Protein AF-A0A3B9X086-F1 (afdb_monomer)

Mean predicted aligned error: 15.29 Å

Structure (mmCIF, N/CA/C/O backbone):
data_AF-A0A3B9X086-F1
#
_entry.id   AF-A0A3B9X086-F1
#
loop_
_atom_site.group_PDB
_atom_site.id
_atom_site.type_symbol
_atom_site.label_atom_id
_atom_site.label_alt_id
_atom_site.label_comp_id
_atom_site.label_asym_id
_atom_site.label_entity_id
_atom_site.label_seq_id
_atom_site.pdbx_PDB_ins_code
_atom_site.Cartn_x
_atom_site.Cartn_y
_atom_site.Cartn_z
_atom_site.occupancy
_atom_site.B_iso_or_equiv
_atom_site.auth_seq_id
_atom_site.auth_comp_id
_atom_site.auth_asym_id
_atom_site.auth_atom_id
_atom_site.pdbx_PDB_model_num
ATOM 1 N N . MET A 1 1 ? -9.069 35.421 99.109 1.00 32.47 1 MET A N 1
ATOM 2 C CA . MET A 1 1 ? -8.494 36.498 98.271 1.00 32.47 1 MET A CA 1
ATOM 3 C C . MET A 1 1 ? -8.551 36.060 96.810 1.00 32.47 1 MET A C 1
ATOM 5 O O . MET A 1 1 ? -8.403 34.867 96.575 1.00 32.47 1 MET A O 1
ATOM 9 N N . PRO A 1 2 ? -8.886 36.969 95.879 1.00 47.19 2 PRO A N 1
ATOM 10 C CA . PRO A 1 2 ? -9.523 36.657 94.597 1.00 47.19 2 PRO A CA 1
ATOM 11 C C . PRO A 1 2 ? -8.524 36.621 93.427 1.00 47.19 2 PRO A C 1
ATOM 13 O O . PRO A 1 2 ? -7.478 37.255 93.497 1.00 47.19 2 PRO A O 1
ATOM 16 N N . ALA A 1 3 ? -8.878 35.972 92.315 1.00 38.81 3 ALA A N 1
ATOM 17 C CA . ALA A 1 3 ? -8.282 36.279 91.013 1.00 38.81 3 ALA A CA 1
ATOM 18 C C . ALA A 1 3 ? -9.357 36.194 89.924 1.00 38.81 3 ALA A C 1
ATOM 20 O O . ALA A 1 3 ? -9.991 35.163 89.711 1.00 38.81 3 ALA A O 1
ATOM 21 N N . ALA A 1 4 ? -9.600 37.351 89.318 1.00 42.50 4 ALA A N 1
ATOM 22 C CA . ALA A 1 4 ? -10.677 37.649 88.399 1.00 42.50 4 ALA A CA 1
ATOM 23 C C . ALA A 1 4 ? -10.418 37.101 86.988 1.00 42.50 4 ALA A C 1
ATOM 25 O O . ALA A 1 4 ? -9.310 37.183 86.461 1.00 42.50 4 ALA A O 1
ATOM 26 N N . TYR A 1 5 ? -11.487 36.622 86.353 1.00 45.44 5 TYR A N 1
ATOM 27 C CA . TYR A 1 5 ? -11.561 36.382 84.916 1.00 45.44 5 TYR A CA 1
ATOM 28 C C . TYR A 1 5 ? -11.525 37.720 84.158 1.00 45.44 5 TYR A C 1
ATOM 30 O O . TYR A 1 5 ? -12.448 38.526 84.273 1.00 45.44 5 TYR A O 1
ATOM 38 N N . ALA A 1 6 ? -10.489 37.941 83.345 1.00 46.94 6 ALA A N 1
ATOM 39 C CA . ALA A 1 6 ? -10.430 39.029 82.369 1.00 46.94 6 ALA A CA 1
ATOM 40 C C . ALA A 1 6 ? -10.596 38.454 80.953 1.00 46.94 6 ALA A C 1
ATOM 42 O O . ALA A 1 6 ? -9.773 37.683 80.465 1.00 46.94 6 ALA A O 1
ATOM 43 N N . GLY A 1 7 ? -11.719 38.805 80.323 1.00 43.03 7 GLY A N 1
ATOM 44 C CA . GLY A 1 7 ? -12.184 38.259 79.053 1.00 43.03 7 GLY A CA 1
ATOM 45 C C . GLY A 1 7 ? -11.364 38.666 77.825 1.00 43.03 7 GLY A C 1
ATOM 46 O O . GLY A 1 7 ? -11.020 39.831 77.617 1.00 43.03 7 GLY A O 1
ATOM 47 N N . SER A 1 8 ? -11.151 37.683 76.951 1.00 49.09 8 SER A N 1
ATOM 48 C CA . SER A 1 8 ? -10.574 37.827 75.615 1.00 49.09 8 SER A CA 1
ATOM 49 C C . SER A 1 8 ? -11.561 38.524 74.662 1.00 49.09 8 SER A C 1
ATOM 51 O O . SER A 1 8 ? -12.398 37.895 74.017 1.00 49.09 8 SER A O 1
ATOM 53 N N . ARG A 1 9 ? -11.487 39.859 74.559 1.00 54.53 9 ARG A N 1
ATOM 54 C CA . ARG A 1 9 ? -12.293 40.683 73.625 1.00 54.53 9 ARG A CA 1
ATOM 55 C C . ARG A 1 9 ? -11.738 40.741 72.189 1.00 54.53 9 ARG A C 1
ATOM 57 O O . ARG A 1 9 ? -12.069 41.666 71.447 1.00 54.53 9 ARG A O 1
ATOM 64 N N . VAL A 1 10 ? -10.889 39.798 71.774 1.00 54.75 10 VAL A N 1
ATOM 65 C CA . VAL A 1 10 ? -10.205 39.867 70.463 1.00 54.75 10 VAL A CA 1
ATOM 66 C C . VAL A 1 10 ? -10.852 38.961 69.400 1.00 54.75 10 VAL A C 1
ATOM 68 O O . VAL A 1 10 ? -10.859 39.320 68.224 1.00 54.75 10 VAL A O 1
ATOM 71 N N . GLY A 1 11 ? -11.493 37.851 69.787 1.00 54.47 11 GLY A N 1
ATOM 72 C CA . GLY A 1 11 ? -12.108 36.901 68.839 1.00 54.47 11 GLY A CA 1
ATOM 73 C C . GLY A 1 11 ? -13.422 37.374 68.197 1.00 54.47 11 GLY A C 1
ATOM 74 O O . GLY A 1 11 ? -13.672 37.116 67.023 1.00 54.47 11 GLY A O 1
ATOM 75 N N . LEU A 1 12 ? -14.245 38.135 68.927 1.00 52.22 12 LEU A N 1
ATOM 76 C CA . LEU A 1 12 ? -15.585 38.521 68.460 1.00 52.22 12 LEU A CA 1
ATOM 77 C C . LEU A 1 12 ? -15.569 39.645 67.409 1.00 52.22 12 LEU A C 1
ATOM 79 O O . LEU A 1 12 ? -16.498 39.766 66.616 1.00 52.22 12 LEU A O 1
ATOM 83 N N . LYS A 1 13 ? -14.521 40.482 67.392 1.00 54.47 13 LYS A N 1
ATOM 84 C CA . LYS A 1 13 ? -14.383 41.546 66.385 1.00 54.47 13 LYS A CA 1
ATOM 85 C C . LYS A 1 13 ? -14.036 40.956 65.016 1.00 54.47 13 LYS A C 1
ATOM 87 O O . LYS A 1 13 ? -14.693 41.302 64.043 1.00 54.47 13 LYS A O 1
ATOM 92 N N . LYS A 1 14 ? -13.089 40.010 64.945 1.00 58.34 14 LYS A N 1
ATOM 93 C CA . LYS A 1 14 ? -12.658 39.379 63.680 1.00 58.34 14 LYS A CA 1
ATOM 94 C C . LYS A 1 14 ? -13.788 38.616 62.974 1.00 58.34 14 LYS A C 1
ATOM 96 O O . LYS A 1 14 ? -13.933 38.756 61.766 1.00 58.34 14 LYS A O 1
ATOM 101 N N . LEU A 1 15 ? -14.636 37.901 63.720 1.00 60.03 15 LEU A N 1
ATOM 102 C CA . LEU A 1 15 ? -15.773 37.162 63.149 1.00 60.03 15 LEU A CA 1
ATOM 103 C C . LEU A 1 15 ? -16.843 38.094 62.542 1.00 60.03 15 LEU A C 1
ATOM 105 O O . LEU A 1 15 ? -17.400 37.799 61.489 1.00 60.03 15 LEU A O 1
ATOM 109 N N . LYS A 1 16 ? -17.090 39.253 63.175 1.00 67.56 16 LYS A N 1
ATOM 110 C CA . LYS A 1 16 ? -18.030 40.268 62.667 1.00 67.56 16 LYS A CA 1
ATOM 111 C C . LYS A 1 16 ? -17.551 40.893 61.357 1.00 67.56 16 LYS A C 1
ATOM 113 O O . LYS A 1 16 ? -18.361 41.089 60.461 1.00 67.56 16 LYS A O 1
ATOM 118 N N . TYR A 1 17 ? -16.252 41.166 61.223 1.00 77.75 17 TYR A N 1
ATOM 119 C CA . TYR A 1 17 ? -15.703 41.709 59.976 1.00 77.75 17 TYR A CA 1
ATOM 120 C C . TYR A 1 17 ? -15.763 40.702 58.824 1.00 77.75 17 TYR A C 1
ATOM 122 O O . TYR A 1 17 ? -16.092 41.094 57.711 1.00 77.75 17 TYR A O 1
ATOM 130 N N . ILE A 1 18 ? -15.528 39.413 59.092 1.00 78.31 18 ILE A N 1
ATOM 131 C CA . ILE A 1 18 ? -15.653 38.352 58.079 1.00 78.31 18 ILE A CA 1
ATOM 132 C C . ILE A 1 18 ? -17.108 38.215 57.612 1.00 78.31 18 ILE A C 1
ATOM 134 O O . ILE A 1 18 ? -17.361 38.169 56.412 1.00 78.31 18 ILE A O 1
ATOM 138 N N . ALA A 1 19 ? -18.073 38.216 58.537 1.00 79.88 19 ALA A N 1
ATOM 139 C CA . ALA A 1 19 ? -19.490 38.138 58.181 1.00 79.88 19 ALA A CA 1
ATOM 140 C C . ALA A 1 19 ? -19.950 39.350 57.351 1.00 79.88 19 ALA A C 1
ATOM 142 O O . ALA A 1 19 ? -20.618 39.183 56.335 1.00 79.88 19 ALA A O 1
ATOM 143 N N . VAL A 1 20 ? -19.548 40.567 57.736 1.00 84.75 20 VAL A N 1
ATOM 144 C CA . VAL A 1 20 ? -19.870 41.790 56.978 1.00 84.75 20 VAL A CA 1
ATOM 145 C C . VAL A 1 20 ? -19.222 41.770 55.592 1.00 84.75 20 VAL A C 1
ATOM 147 O O . VAL A 1 20 ? -19.871 42.123 54.611 1.00 84.75 20 VAL A O 1
ATOM 150 N N . PHE A 1 21 ? -17.975 41.307 55.490 1.00 86.56 21 PHE A N 1
ATOM 151 C CA . PHE A 1 21 ? -17.288 41.165 54.209 1.00 86.56 21 PHE A CA 1
ATOM 152 C C . PHE A 1 21 ? -18.003 40.172 53.281 1.00 86.56 21 PHE A C 1
ATOM 154 O O . PHE A 1 21 ? -18.217 40.482 52.115 1.00 86.56 21 PHE A O 1
ATOM 161 N N . LEU A 1 22 ? -18.444 39.021 53.799 1.00 86.25 22 LEU A N 1
ATOM 162 C CA . LEU A 1 22 ? -19.176 38.018 53.015 1.00 86.25 22 LEU A CA 1
ATOM 163 C C . LEU A 1 22 ? -20.528 38.531 52.504 1.00 86.25 22 LEU A C 1
ATOM 165 O O . LEU A 1 22 ? -20.920 38.210 51.380 1.00 86.25 22 LEU A O 1
ATOM 169 N N . VAL A 1 23 ? -21.227 39.343 53.302 1.00 86.88 23 VAL A N 1
ATOM 170 C CA . VAL A 1 23 ? -22.482 39.983 52.881 1.00 86.88 23 VAL A CA 1
ATOM 171 C C . VAL A 1 23 ? -22.218 41.001 51.772 1.00 86.88 23 VAL A C 1
ATOM 173 O O . VAL A 1 23 ? -22.892 40.967 50.746 1.00 86.88 23 VAL A O 1
ATOM 176 N N . LEU A 1 24 ? -21.209 41.862 51.930 1.00 91.56 24 LEU A N 1
ATOM 177 C CA . LEU A 1 24 ? -20.848 42.845 50.903 1.00 91.56 24 LEU A CA 1
ATOM 178 C C . LEU A 1 24 ? -20.364 42.181 49.607 1.00 91.56 24 LEU A C 1
ATOM 180 O O . LEU A 1 24 ? -20.722 42.640 48.527 1.00 91.56 24 LEU A O 1
ATOM 184 N N . ALA A 1 25 ? -19.619 41.078 49.701 1.00 89.06 25 ALA A N 1
ATOM 185 C CA . ALA A 1 25 ? -19.188 40.301 48.542 1.00 89.06 25 ALA A CA 1
ATOM 186 C C . ALA A 1 25 ? -20.378 39.683 47.787 1.00 89.06 25 ALA A C 1
ATOM 188 O O . ALA A 1 25 ? -20.431 39.767 46.563 1.00 89.06 25 ALA A O 1
ATOM 189 N N . ASN A 1 26 ? -21.368 39.136 48.503 1.00 90.06 26 ASN A N 1
ATOM 190 C CA . ASN A 1 26 ? -22.596 38.626 47.882 1.00 90.06 26 ASN A CA 1
ATOM 191 C C . ASN A 1 26 ? -23.410 39.739 47.211 1.00 90.06 26 ASN A C 1
ATOM 193 O O . ASN A 1 26 ? -23.874 39.561 46.089 1.00 90.06 26 ASN A O 1
ATOM 197 N N . PHE A 1 27 ? -23.551 40.901 47.857 1.00 89.19 27 PHE A N 1
ATOM 198 C CA . PHE A 1 27 ? -24.239 42.047 47.256 1.00 89.19 27 PHE A CA 1
ATOM 199 C C . PHE A 1 27 ? -23.509 42.582 46.020 1.00 89.19 27 PHE A C 1
ATOM 201 O O . PHE A 1 27 ? -24.157 42.908 45.029 1.00 89.19 27 PHE A O 1
ATOM 208 N N . GLY A 1 28 ? -22.175 42.630 46.051 1.00 87.00 28 GLY A N 1
ATOM 209 C CA . GLY A 1 28 ? -21.360 42.990 44.893 1.00 87.00 28 GLY A CA 1
ATOM 210 C C . GLY A 1 28 ? -21.526 42.003 43.737 1.00 87.00 28 GLY A C 1
ATOM 211 O O . GLY A 1 28 ? -21.714 42.426 42.601 1.00 87.00 28 GLY A O 1
ATOM 212 N N . TYR A 1 29 ? -21.541 40.700 44.028 1.00 84.19 29 TYR A N 1
ATOM 213 C CA . TYR A 1 29 ? -21.789 39.654 43.033 1.00 84.19 29 TYR A CA 1
ATOM 214 C C . TYR A 1 29 ? -23.182 39.775 42.399 1.00 84.19 29 TYR A C 1
ATOM 216 O O . TYR A 1 29 ? -23.331 39.700 41.182 1.00 84.19 29 TYR A O 1
ATOM 224 N N . LEU A 1 30 ? -24.204 40.039 43.214 1.00 83.31 30 LEU A N 1
ATOM 225 C CA . LEU A 1 30 ? -25.581 40.180 42.745 1.00 83.31 30 LEU A CA 1
ATOM 226 C C . LEU A 1 30 ? -25.778 41.464 41.920 1.00 83.31 30 LEU A C 1
ATOM 228 O O . LEU A 1 30 ? -26.467 41.449 40.901 1.00 83.31 30 LEU A O 1
ATOM 232 N N . ALA A 1 31 ? -25.122 42.562 42.303 1.00 84.69 31 ALA A N 1
ATOM 233 C CA . ALA A 1 31 ? -25.086 43.783 41.503 1.00 84.69 31 ALA A CA 1
ATOM 234 C C . ALA A 1 31 ? -24.339 43.575 40.174 1.00 84.69 31 ALA A C 1
ATOM 236 O O . ALA A 1 31 ? -24.795 44.054 39.140 1.00 84.69 31 ALA A O 1
ATOM 237 N N . TRP A 1 32 ? -23.236 42.821 40.173 1.00 79.81 32 TRP A N 1
ATOM 238 C CA . TRP A 1 32 ? -22.505 42.478 38.951 1.00 79.81 32 TRP A CA 1
ATOM 239 C C . TRP A 1 32 ? -23.366 41.674 37.971 1.00 79.81 32 TRP A C 1
ATOM 241 O O . TRP A 1 32 ? -23.387 41.987 36.785 1.00 79.81 32 TRP 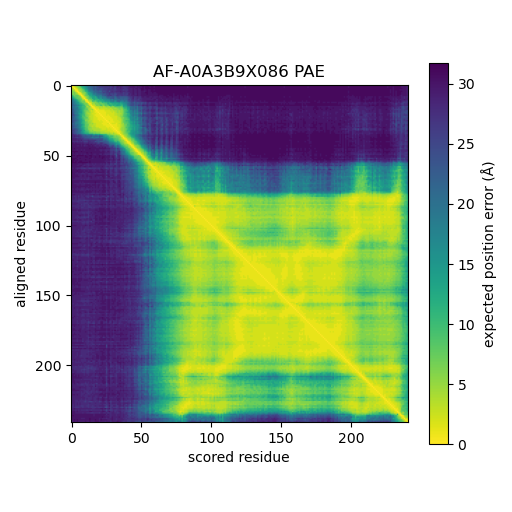A O 1
ATOM 251 N N . LEU A 1 33 ? -24.135 40.696 38.458 1.00 77.94 33 LEU A N 1
ATOM 252 C CA . LEU A 1 33 ? -25.063 39.930 37.619 1.00 77.94 33 LEU A CA 1
ATOM 253 C C . LEU A 1 33 ? -26.156 40.804 36.987 1.00 77.94 33 LEU A C 1
ATOM 255 O O . LEU A 1 33 ? -26.504 40.594 35.831 1.00 77.94 33 LEU A O 1
ATOM 259 N N . ASN A 1 34 ? -26.677 41.792 37.720 1.00 78.12 34 ASN A N 1
ATOM 260 C CA . ASN A 1 34 ? -27.766 42.640 37.225 1.00 78.12 34 ASN A CA 1
ATOM 261 C C . ASN A 1 34 ? -27.308 43.805 36.337 1.00 78.12 34 ASN A C 1
ATOM 263 O O . ASN A 1 34 ? -28.062 44.224 35.465 1.00 78.12 34 ASN A O 1
ATOM 267 N N . PHE A 1 35 ? -26.111 44.354 36.563 1.00 76.69 35 PHE A N 1
ATOM 268 C CA . PHE A 1 35 ? -25.641 45.558 35.861 1.00 76.69 35 PHE A CA 1
ATOM 269 C C . PHE A 1 35 ? -24.463 45.307 34.905 1.00 76.69 35 PHE A C 1
ATOM 271 O O . PHE A 1 35 ? -24.184 46.161 34.069 1.00 76.69 35 PHE A O 1
ATOM 278 N N . GLY A 1 36 ? -23.769 44.169 35.019 1.00 60.84 36 GLY A N 1
ATOM 279 C CA . GLY A 1 36 ? -22.591 43.809 34.217 1.00 60.84 36 GLY A CA 1
ATOM 280 C C . GLY A 1 36 ? -22.853 42.781 33.113 1.00 60.84 36 GLY A C 1
ATOM 281 O O . GLY A 1 36 ? -21.927 42.433 32.382 1.00 60.84 36 GLY A O 1
ATOM 282 N N . ALA A 1 37 ? -24.087 42.289 32.974 1.00 54.66 37 ALA A N 1
ATOM 283 C CA . ALA A 1 37 ? -24.456 41.395 31.886 1.00 54.66 37 ALA A CA 1
ATOM 284 C C . ALA A 1 37 ? -24.525 42.183 30.568 1.00 54.66 37 ALA A C 1
ATOM 286 O O . ALA A 1 37 ? -25.547 42.774 30.221 1.00 54.66 37 ALA A O 1
ATOM 287 N N . THR A 1 38 ? -23.429 42.183 29.810 1.00 64.25 38 THR A N 1
ATOM 288 C CA . THR A 1 38 ? -23.515 42.359 28.358 1.00 64.25 38 THR A CA 1
ATOM 289 C C . THR A 1 38 ? -24.498 41.316 27.829 1.00 64.25 38 THR A C 1
ATOM 291 O O . THR A 1 38 ? -24.369 40.152 28.229 1.00 64.25 38 THR A O 1
ATOM 294 N N . PRO A 1 39 ? -25.472 41.679 26.974 1.00 57.12 39 PRO A N 1
ATOM 295 C CA . PRO A 1 39 ? -26.362 40.698 26.381 1.00 57.12 39 PRO A CA 1
ATOM 296 C C . PRO A 1 39 ? -25.493 39.649 25.701 1.00 57.12 39 PRO A C 1
ATOM 298 O O . PRO A 1 39 ? -24.731 39.966 24.789 1.00 57.12 39 PRO A O 1
ATOM 301 N N . VAL A 1 40 ? -25.561 38.413 26.185 1.00 58.81 40 VAL A N 1
ATOM 302 C CA . VAL A 1 40 ? -25.129 37.278 25.384 1.00 58.81 40 VAL A CA 1
ATOM 303 C C . VAL A 1 40 ? -26.045 37.334 24.172 1.00 58.81 40 VAL A C 1
ATOM 305 O O . VAL A 1 40 ? -27.260 37.187 24.327 1.00 58.81 40 VAL A O 1
ATOM 308 N N . GLU A 1 41 ? -25.496 37.658 22.998 1.00 55.78 41 GLU A N 1
ATOM 309 C CA . GLU A 1 41 ? -26.227 37.437 21.756 1.00 55.78 41 GLU A CA 1
ATOM 310 C C . GLU A 1 41 ? -26.719 35.993 21.815 1.00 55.78 41 GL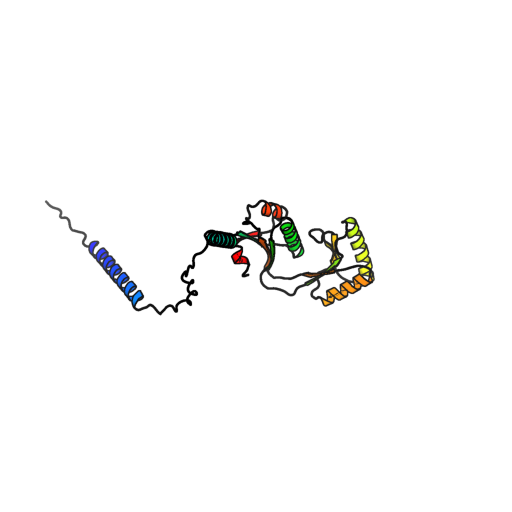U A C 1
ATOM 312 O O . GLU A 1 41 ? -25.905 35.094 22.059 1.00 55.78 41 GLU A O 1
ATOM 317 N N . PRO A 1 42 ? -28.037 35.754 21.713 1.00 47.47 42 PRO A N 1
ATOM 318 C CA . PRO A 1 42 ? -28.527 34.397 21.730 1.00 47.47 42 PRO A CA 1
ATOM 319 C C . PRO A 1 42 ? -27.824 33.676 20.586 1.00 47.47 42 PRO A C 1
ATOM 321 O O . PRO A 1 42 ? -27.964 34.064 19.425 1.00 47.47 42 PRO A O 1
ATOM 324 N N . ILE A 1 43 ? -27.048 32.645 20.936 1.00 55.28 43 ILE A N 1
ATOM 325 C CA . ILE A 1 43 ? -26.644 31.599 20.003 1.00 55.28 43 ILE A CA 1
ATOM 326 C C . ILE A 1 43 ? -27.923 31.268 19.245 1.00 55.28 43 ILE A C 1
ATOM 328 O O . ILE A 1 43 ? -28.939 30.977 19.886 1.00 55.28 43 ILE A O 1
ATOM 332 N N . GLY A 1 44 ? -27.885 31.490 17.928 1.00 47.59 44 GLY A N 1
ATOM 333 C CA . GLY A 1 44 ? -29.060 31.508 17.071 1.00 47.59 44 GLY A CA 1
ATOM 334 C C . GLY A 1 44 ? -30.008 30.391 17.461 1.00 47.59 44 GLY A C 1
ATOM 335 O O . GLY A 1 44 ? -29.566 29.261 17.665 1.00 47.59 44 GLY A O 1
ATOM 336 N N . PHE A 1 45 ? -31.278 30.756 17.641 1.00 42.44 45 PHE A N 1
ATOM 337 C CA . PHE A 1 45 ? -32.371 29.839 17.911 1.00 42.44 45 PHE A CA 1
ATOM 338 C C . PHE A 1 45 ? -32.101 28.514 17.197 1.00 42.44 45 PHE A C 1
ATOM 340 O O . PHE A 1 45 ? -32.110 28.474 15.966 1.00 42.44 45 PHE A O 1
ATOM 347 N N . SER A 1 46 ? -31.854 27.441 17.963 1.00 53.19 46 SER A N 1
ATOM 348 C CA . SER A 1 46 ? -32.164 26.109 17.465 1.00 53.19 46 SER A CA 1
ATOM 349 C C . SER A 1 46 ? -33.557 26.232 16.879 1.00 53.19 46 SER A C 1
ATOM 351 O O . SER A 1 46 ? -34.475 26.692 17.569 1.00 53.19 46 SER A O 1
ATOM 353 N N . GLU A 1 47 ? -33.660 25.933 15.590 1.00 53.94 47 GLU A N 1
ATOM 354 C CA . GLU A 1 47 ? -34.914 25.876 14.863 1.00 53.94 47 GLU A CA 1
ATOM 355 C C . GLU A 1 47 ? -35.967 25.271 15.801 1.00 53.94 47 GLU A C 1
ATOM 357 O O . GLU A 1 47 ? -35.680 24.246 16.436 1.00 53.94 47 GLU A O 1
ATOM 362 N N . PRO A 1 48 ? -37.105 25.950 16.037 1.00 50.75 48 PRO A N 1
ATOM 363 C CA . PRO A 1 48 ? -38.048 25.502 17.043 1.00 50.75 48 PRO A CA 1
ATOM 364 C C . PRO A 1 48 ? -38.410 24.061 16.712 1.00 50.75 48 PRO A C 1
ATOM 366 O O . PRO A 1 48 ? -38.998 23.805 15.661 1.00 50.75 48 PRO A O 1
ATOM 369 N N . LYS A 1 49 ? -38.027 23.128 17.598 1.00 59.12 49 LYS A N 1
ATOM 370 C CA . LYS A 1 49 ? -38.459 21.731 17.529 1.00 59.12 49 LYS A CA 1
ATOM 371 C C . LYS A 1 49 ? -39.966 21.792 17.294 1.00 59.12 49 LYS A C 1
ATOM 373 O O . LYS A 1 49 ? -40.648 22.368 18.149 1.00 59.12 49 LYS A O 1
ATOM 378 N N . PRO A 1 50 ? -40.471 21.332 16.134 1.00 52.31 50 PRO A N 1
ATOM 379 C CA . PRO A 1 50 ? -41.846 21.588 15.755 1.00 52.31 50 PRO A CA 1
ATOM 380 C C . PRO A 1 50 ? -42.737 21.106 16.891 1.00 52.31 50 PRO A C 1
ATOM 382 O O . PRO A 1 50 ? -42.639 19.959 17.332 1.00 52.31 50 PRO A O 1
ATOM 385 N N . LEU A 1 51 ? -43.539 22.029 17.424 1.00 51.84 51 LEU A N 1
ATOM 386 C CA . LEU A 1 51 ? -44.563 21.700 18.399 1.00 51.84 51 LEU A CA 1
ATOM 387 C C . LEU A 1 51 ? -45.443 20.634 17.754 1.00 51.84 51 LEU A C 1
ATOM 389 O O . LEU A 1 51 ? -46.042 20.864 16.705 1.00 51.84 51 LEU A O 1
ATOM 393 N N . PHE A 1 52 ? -45.430 19.462 18.381 1.00 51.94 52 PHE A N 1
ATOM 394 C CA . PHE A 1 52 ? -46.198 18.274 18.052 1.00 51.94 52 PHE A CA 1
ATOM 395 C C . PHE A 1 52 ? -47.655 18.643 17.732 1.00 51.94 52 PHE A C 1
ATOM 397 O O . PHE A 1 52 ? -48.489 18.822 18.617 1.00 51.94 52 PHE A O 1
ATOM 404 N N . SER A 1 53 ? -47.952 18.769 16.442 1.00 47.69 53 SER A N 1
ATOM 405 C CA . SER A 1 53 ? -49.305 18.737 15.903 1.00 47.69 53 SER A CA 1
ATOM 406 C C . SER A 1 53 ? -49.581 17.291 15.498 1.00 47.69 53 SER A C 1
ATOM 408 O O . SER A 1 53 ? -49.590 16.965 14.312 1.00 47.69 53 SER A O 1
ATOM 410 N N . ASP A 1 54 ? -49.752 16.419 16.493 1.00 52.75 54 ASP A N 1
ATOM 411 C CA . ASP A 1 54 ? -50.137 15.022 16.285 1.00 52.75 54 ASP A CA 1
ATOM 412 C C . ASP A 1 54 ? -51.580 14.961 15.771 1.00 52.75 54 ASP A C 1
ATOM 414 O O . ASP A 1 54 ? -52.555 14.935 16.524 1.00 52.75 54 ASP A O 1
ATOM 418 N N . GLY A 1 55 ? -51.718 14.897 14.449 1.00 61.78 55 GLY A N 1
ATOM 419 C CA . GLY A 1 55 ? -52.760 14.052 13.881 1.00 61.78 55 GLY A CA 1
ATOM 420 C C . GLY A 1 55 ? -52.517 12.616 14.350 1.00 61.78 55 GLY A C 1
ATOM 421 O O . GLY A 1 55 ? -51.369 12.209 14.492 1.00 61.78 55 GLY A O 1
ATOM 422 N N . MET A 1 56 ? -53.591 11.876 14.636 1.00 63.28 56 MET A N 1
ATOM 423 C CA . MET A 1 56 ? -53.554 10.486 15.109 1.00 63.28 56 MET A CA 1
ATOM 424 C C . MET A 1 56 ? -52.444 9.674 14.419 1.00 63.28 56 MET A C 1
ATOM 426 O O . MET A 1 56 ? -52.562 9.357 13.237 1.00 63.28 56 MET A O 1
ATOM 430 N N . ILE A 1 57 ? -51.387 9.337 15.158 1.00 73.38 57 ILE A N 1
ATOM 431 C CA . ILE A 1 57 ? -50.337 8.429 14.698 1.00 73.38 57 ILE A CA 1
ATOM 432 C C . ILE A 1 57 ? -50.730 7.002 15.071 1.00 73.38 57 ILE A C 1
ATOM 434 O O . ILE A 1 57 ? -51.190 6.731 16.185 1.00 73.38 57 ILE A O 1
ATOM 438 N N . LEU A 1 58 ? -50.590 6.072 14.130 1.00 79.62 58 LEU A N 1
ATOM 439 C CA . LEU A 1 58 ? -50.835 4.663 14.416 1.00 79.62 58 LEU A CA 1
ATOM 440 C C . LEU A 1 58 ? -49.758 4.160 15.383 1.00 79.62 58 LEU A C 1
ATOM 442 O O . LEU A 1 58 ? -48.579 4.475 15.221 1.00 79.62 58 LEU A O 1
ATOM 446 N N . LEU A 1 59 ? -50.139 3.335 16.365 1.00 81.88 59 LEU A N 1
ATOM 447 C CA . LEU A 1 59 ? -49.190 2.737 17.317 1.00 81.88 59 LEU A CA 1
ATOM 448 C C . LEU A 1 59 ? -47.996 2.080 16.608 1.00 81.88 59 LEU A C 1
ATOM 450 O O . LEU A 1 59 ? -46.873 2.210 17.078 1.00 81.88 59 LEU A O 1
ATOM 454 N N . SER A 1 60 ? -48.217 1.456 15.447 1.00 82.31 60 SER A N 1
ATOM 455 C CA . SER A 1 60 ? -47.155 0.869 14.624 1.00 82.31 60 SER A CA 1
ATOM 456 C C . SER A 1 60 ? -46.163 1.900 14.080 1.00 82.31 60 SER A C 1
ATOM 458 O O . SER A 1 60 ? -44.964 1.638 14.069 1.00 82.31 60 SER A O 1
ATOM 460 N N . GLU A 1 61 ? -46.623 3.075 13.646 1.00 79.69 61 GLU A N 1
ATOM 461 C CA . GLU A 1 61 ? -45.743 4.151 13.169 1.00 79.69 61 GLU A CA 1
ATOM 462 C C . GLU A 1 61 ? -44.959 4.780 14.320 1.00 79.69 61 GLU A C 1
ATOM 464 O O . GLU A 1 61 ? -43.768 5.041 14.172 1.00 79.69 61 GLU A O 1
ATOM 469 N N . TYR A 1 62 ? -45.591 4.966 15.482 1.00 83.06 62 TYR A N 1
ATOM 470 C CA . TYR A 1 62 ? -44.901 5.436 16.683 1.00 83.06 62 TYR A CA 1
ATOM 471 C C . TYR A 1 62 ? -43.796 4.460 17.114 1.00 83.06 62 TYR A C 1
ATOM 473 O O . TYR A 1 62 ? -42.662 4.866 17.355 1.00 83.06 62 TYR A O 1
ATOM 481 N N . GLN A 1 63 ? -44.088 3.157 17.119 1.00 84.12 63 GLN A N 1
ATOM 482 C CA . GLN A 1 63 ? -43.116 2.120 17.475 1.00 84.12 63 GLN A CA 1
ATOM 483 C C . GLN A 1 63 ? -41.971 2.022 16.458 1.00 84.12 63 GLN A C 1
ATOM 485 O O . GLN A 1 63 ? -40.817 1.863 16.844 1.00 84.12 63 GLN A O 1
ATOM 490 N N . SER A 1 64 ? -42.275 2.190 15.168 1.00 82.69 64 SER A N 1
ATOM 491 C CA . SER A 1 64 ? -41.264 2.247 14.104 1.00 82.69 64 SER A CA 1
ATOM 492 C C . SER A 1 64 ? -40.336 3.453 14.265 1.00 82.69 64 SER A C 1
ATOM 494 O O . SER A 1 64 ? -39.135 3.337 14.041 1.00 82.69 64 SER A O 1
ATOM 496 N N . ARG A 1 65 ? -40.877 4.606 14.683 1.00 80.50 65 ARG A N 1
ATOM 497 C CA . ARG A 1 65 ? -40.092 5.818 14.952 1.00 80.50 65 ARG A CA 1
ATOM 498 C C . ARG A 1 65 ? -39.185 5.661 16.167 1.00 80.50 65 ARG A C 1
ATOM 500 O O . ARG A 1 65 ? -38.024 6.026 16.057 1.00 80.50 65 ARG A O 1
ATOM 507 N N . ILE A 1 66 ? -39.672 5.069 17.262 1.00 84.00 66 ILE A N 1
ATOM 508 C CA . ILE A 1 66 ? -38.827 4.763 18.429 1.00 84.00 66 ILE A CA 1
ATOM 509 C C . ILE A 1 66 ? -37.691 3.824 18.033 1.00 84.00 66 ILE A C 1
ATOM 511 O O . ILE A 1 66 ? -36.545 4.101 18.353 1.00 84.00 66 ILE A O 1
ATOM 515 N N . LEU A 1 67 ? -37.978 2.747 17.294 1.00 82.31 67 LEU A N 1
ATOM 516 C CA . LEU A 1 67 ? -36.932 1.825 16.844 1.00 82.31 67 LEU A CA 1
ATOM 517 C C . LEU A 1 67 ? -35.902 2.515 15.944 1.00 82.31 67 LEU A C 1
ATOM 519 O O . LEU A 1 67 ? -34.712 2.250 16.069 1.00 82.31 67 LEU A O 1
ATOM 523 N N . ALA A 1 68 ? -36.337 3.403 15.048 1.00 80.50 68 ALA A N 1
ATOM 524 C CA . ALA A 1 68 ? -35.424 4.182 14.219 1.00 80.50 68 ALA A CA 1
ATOM 525 C C . ALA A 1 68 ? -34.568 5.150 15.055 1.00 80.50 68 ALA A C 1
ATOM 527 O O . ALA A 1 68 ? -33.371 5.266 14.807 1.00 80.50 68 ALA A O 1
ATOM 528 N N . GLU A 1 69 ? -35.158 5.809 16.053 1.00 80.62 69 GLU A N 1
ATOM 529 C CA . GLU A 1 69 ? -34.464 6.723 16.967 1.00 80.62 69 GLU A CA 1
ATOM 530 C C . GLU A 1 69 ? -33.457 5.975 17.854 1.00 80.62 69 GLU A C 1
ATOM 532 O O . GLU A 1 69 ? -32.306 6.396 17.951 1.00 80.62 69 GLU A O 1
ATOM 537 N N . ASP A 1 70 ? -33.828 4.813 18.395 1.00 77.50 70 ASP A N 1
ATOM 538 C CA . ASP A 1 70 ? 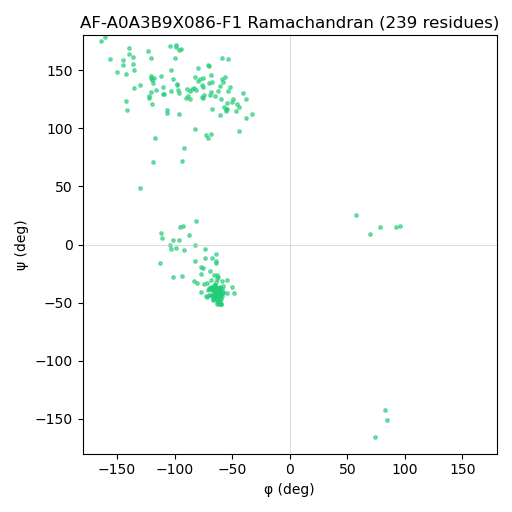-32.934 3.935 19.157 1.00 77.50 70 ASP A CA 1
ATOM 539 C C . ASP A 1 70 ? -31.787 3.405 18.291 1.00 77.50 70 ASP A C 1
ATOM 541 O O . ASP A 1 70 ? -30.640 3.391 18.731 1.00 77.50 70 ASP A O 1
ATOM 545 N N . LEU A 1 71 ? -32.055 3.002 17.043 1.00 74.69 71 LEU A N 1
ATOM 546 C CA . LEU A 1 71 ? -31.012 2.567 16.109 1.00 74.69 71 LEU A CA 1
ATOM 547 C C . LEU A 1 71 ? -30.064 3.709 15.736 1.00 74.69 71 LEU A C 1
ATOM 549 O O . LEU A 1 71 ? -28.862 3.476 15.602 1.00 74.69 71 LEU A O 1
ATOM 553 N N . MET A 1 72 ? -30.580 4.931 15.588 1.00 70.00 72 MET A N 1
ATOM 554 C CA . MET A 1 72 ? -29.766 6.122 15.354 1.00 70.00 72 MET A CA 1
ATOM 555 C C . MET A 1 72 ? -28.901 6.465 16.567 1.00 70.00 72 MET A C 1
ATOM 557 O O . MET A 1 72 ? -27.698 6.642 16.411 1.00 70.00 72 MET A O 1
ATOM 561 N N . LEU A 1 73 ? -29.468 6.492 17.774 1.00 70.00 73 LEU A N 1
ATOM 562 C CA . LEU A 1 73 ? -28.718 6.720 19.014 1.00 70.00 73 LEU A CA 1
ATOM 563 C C . LEU A 1 73 ? -27.665 5.629 19.237 1.00 70.00 73 LEU A C 1
ATOM 565 O O . LEU A 1 73 ? -26.517 5.920 19.569 1.00 70.00 73 LEU A O 1
ATOM 569 N N . ALA A 1 74 ? -28.027 4.371 18.983 1.00 68.12 74 ALA A N 1
ATOM 570 C CA . ALA A 1 74 ? -27.105 3.248 19.039 1.00 68.12 74 ALA A CA 1
ATOM 571 C C . ALA A 1 74 ? -26.020 3.328 17.963 1.00 68.12 74 ALA A C 1
ATOM 573 O O . ALA A 1 74 ? -24.962 2.756 18.182 1.00 68.12 74 ALA A O 1
ATOM 574 N N . ALA A 1 75 ? -26.256 3.991 16.824 1.00 66.88 75 ALA A N 1
ATOM 575 C CA . ALA A 1 75 ? -25.254 4.263 15.791 1.00 66.88 75 ALA A CA 1
ATOM 576 C C . ALA A 1 75 ? -24.309 5.415 16.168 1.00 66.88 75 ALA A C 1
ATOM 578 O O . ALA A 1 75 ? -23.103 5.300 15.963 1.00 66.88 75 ALA A O 1
ATOM 579 N N . GLN A 1 76 ? -24.837 6.485 16.767 1.00 66.75 76 GLN A N 1
ATOM 580 C CA . GLN A 1 76 ? -24.047 7.624 17.252 1.00 66.75 76 GLN A CA 1
ATOM 581 C C . GLN A 1 76 ? -23.114 7.226 18.396 1.00 66.75 76 GLN A C 1
ATOM 583 O O . GLN A 1 76 ? -21.976 7.682 18.468 1.00 66.75 76 GLN A O 1
ATOM 588 N N . ASN A 1 77 ? -23.569 6.314 19.257 1.00 72.81 77 ASN A N 1
ATOM 589 C CA . ASN A 1 77 ? -22.811 5.867 20.418 1.00 72.81 77 ASN A CA 1
ATOM 590 C C . ASN A 1 77 ? -21.954 4.611 20.156 1.00 72.81 77 ASN A C 1
ATOM 592 O O . ASN A 1 77 ? -21.543 3.947 21.109 1.00 72.81 77 ASN A O 1
ATOM 596 N N . ARG A 1 78 ? -21.709 4.243 18.886 1.00 82.19 78 ARG A N 1
ATOM 597 C CA . ARG A 1 78 ? -20.811 3.120 18.557 1.00 82.19 78 ARG A CA 1
ATOM 598 C C . ARG A 1 78 ? -19.364 3.537 18.728 1.00 82.19 78 ARG A C 1
ATOM 600 O O . ARG A 1 78 ? -18.960 4.608 18.273 1.00 82.19 78 ARG A O 1
ATOM 607 N N . MET A 1 79 ? -18.586 2.640 19.319 1.00 85.06 79 MET A N 1
ATOM 608 C CA . MET A 1 79 ? -17.137 2.764 19.345 1.00 85.06 79 MET A CA 1
ATOM 609 C C . MET A 1 79 ? -16.548 2.216 18.042 1.00 85.06 79 MET A C 1
ATOM 611 O O . MET A 1 79 ? -16.932 1.144 17.566 1.00 85.06 79 MET A O 1
ATOM 615 N N . CYS A 1 80 ? -15.616 2.980 17.492 1.00 90.31 80 CYS A N 1
ATOM 616 C CA . CYS A 1 80 ? -14.763 2.660 16.360 1.00 90.31 80 CYS A CA 1
ATOM 617 C C . CYS A 1 80 ? -13.299 2.725 16.820 1.00 90.31 80 CYS A C 1
ATOM 619 O O . CYS A 1 80 ? -12.979 3.360 17.830 1.00 90.31 80 CYS A O 1
ATOM 621 N N . LEU A 1 81 ? -12.399 2.088 16.074 1.00 92.38 81 LEU A N 1
ATOM 622 C CA . LEU A 1 81 ? -10.966 2.117 16.367 1.00 92.38 81 LEU A CA 1
ATOM 623 C C . LEU A 1 81 ? -10.230 2.953 15.326 1.00 92.38 81 LEU A C 1
ATOM 625 O O . LEU A 1 81 ? -10.358 2.702 14.135 1.00 92.38 81 LEU A O 1
ATOM 629 N N . SER A 1 82 ? -9.411 3.894 15.782 1.00 92.69 82 SER A N 1
ATOM 630 C CA . SER A 1 82 ? -8.426 4.580 14.948 1.00 92.69 82 SER A CA 1
ATOM 631 C C . SER A 1 82 ? -7.083 3.888 15.118 1.00 92.69 82 SER A C 1
ATOM 633 O O . SER A 1 82 ? -6.507 3.911 16.208 1.00 92.69 82 SER A O 1
ATOM 635 N N . VAL A 1 83 ? -6.606 3.237 14.061 1.00 94.69 83 VAL A N 1
ATOM 636 C CA . VAL A 1 83 ? -5.369 2.452 14.053 1.00 94.69 83 VAL A CA 1
ATOM 637 C C . VAL A 1 83 ? -4.270 3.246 13.367 1.00 94.69 83 VAL A C 1
ATOM 639 O O . VAL A 1 83 ? -4.475 3.785 12.286 1.00 94.69 83 VAL A O 1
ATOM 642 N N . THR A 1 84 ? -3.095 3.317 13.983 1.00 94.50 84 THR A N 1
ATOM 643 C CA . THR A 1 84 ? -1.942 4.096 13.510 1.00 94.50 84 THR A CA 1
ATOM 644 C C . THR A 1 84 ? -0.639 3.326 13.717 1.00 94.50 84 THR A C 1
ATOM 646 O O . THR A 1 84 ? -0.600 2.317 14.424 1.00 94.50 84 THR A O 1
ATOM 649 N N . GLY A 1 85 ? 0.452 3.821 13.129 1.00 92.56 85 GLY A N 1
ATOM 650 C CA . GLY A 1 85 ? 1.784 3.219 13.263 1.00 92.56 85 GLY A CA 1
ATOM 651 C C . GLY A 1 85 ? 2.169 2.279 12.120 1.00 92.56 85 GLY A C 1
ATOM 652 O O . GLY A 1 85 ? 3.112 1.507 12.272 1.00 92.56 85 GLY A O 1
ATOM 653 N N . PHE A 1 86 ? 1.462 2.336 10.988 1.00 93.06 86 PHE A N 1
ATOM 654 C CA . PHE A 1 86 ? 1.829 1.588 9.785 1.00 93.06 86 PHE A CA 1
ATOM 655 C C . PHE A 1 86 ? 3.215 1.993 9.293 1.00 93.06 86 PHE A C 1
ATOM 657 O O . PHE A 1 86 ? 3.557 3.175 9.245 1.00 93.06 86 PHE A O 1
ATOM 664 N N . SER A 1 87 ? 4.005 0.992 8.918 1.00 88.25 87 SER A N 1
ATOM 665 C CA . SER A 1 87 ? 5.384 1.197 8.469 1.00 88.25 87 SER A CA 1
ATOM 666 C C . SER A 1 87 ? 5.466 1.846 7.085 1.00 88.25 87 SER A C 1
ATOM 668 O O . SER A 1 87 ? 6.388 2.610 6.806 1.00 88.25 87 SER A O 1
ATOM 670 N N . ASN A 1 88 ? 4.506 1.539 6.215 1.00 86.12 88 ASN A N 1
ATOM 671 C CA . ASN A 1 88 ? 4.380 2.067 4.864 1.00 86.12 88 ASN A CA 1
ATOM 672 C C . ASN A 1 88 ? 2.938 1.877 4.355 1.00 86.12 88 ASN A C 1
ATOM 674 O O . ASN A 1 88 ? 2.080 1.323 5.046 1.00 86.12 88 ASN A O 1
ATOM 678 N N . PHE A 1 89 ? 2.677 2.341 3.135 1.00 88.75 89 PHE A N 1
ATOM 679 C CA . PHE A 1 89 ? 1.366 2.239 2.497 1.00 88.75 89 PHE A CA 1
ATOM 680 C C . PHE A 1 89 ? 0.930 0.787 2.221 1.00 88.75 89 PHE A C 1
ATOM 682 O O . PHE A 1 89 ? -0.242 0.468 2.392 1.00 88.75 89 PHE A O 1
ATOM 689 N N . ASP A 1 90 ? 1.853 -0.118 1.879 1.00 88.81 90 ASP A N 1
ATOM 690 C CA . ASP A 1 90 ? 1.526 -1.532 1.622 1.00 88.81 90 ASP A CA 1
ATOM 691 C C . ASP A 1 90 ? 1.086 -2.267 2.898 1.00 88.81 90 ASP A C 1
ATOM 693 O O . ASP A 1 90 ? 0.194 -3.115 2.869 1.00 88.81 90 ASP A O 1
ATOM 697 N N . ASP A 1 91 ? 1.708 -1.934 4.029 1.00 90.19 91 ASP A N 1
ATOM 698 C CA . ASP A 1 91 ? 1.353 -2.438 5.356 1.00 90.19 91 ASP A CA 1
ATOM 699 C C . ASP A 1 91 ? -0.060 -1.990 5.759 1.00 90.19 91 ASP A C 1
ATOM 701 O O . ASP A 1 91 ? -0.876 -2.809 6.190 1.00 90.19 91 ASP A O 1
ATOM 705 N N . ALA A 1 92 ? -0.383 -0.714 5.520 1.00 92.62 92 ALA A N 1
ATOM 706 C CA . ALA A 1 92 ? -1.727 -0.176 5.710 1.00 92.62 92 ALA A CA 1
ATOM 707 C C . ALA A 1 92 ? -2.757 -0.914 4.833 1.00 92.62 92 ALA A C 1
ATOM 709 O O . ALA A 1 92 ? -3.726 -1.454 5.361 1.00 92.62 92 ALA A O 1
ATOM 710 N N . LEU A 1 93 ? -2.507 -1.055 3.528 1.00 91.25 93 LEU A N 1
ATOM 711 C CA . LEU A 1 93 ? -3.401 -1.784 2.616 1.00 91.25 93 LEU A CA 1
ATOM 712 C C . LEU A 1 93 ? -3.603 -3.254 3.022 1.00 91.25 93 LEU A C 1
ATOM 714 O O . LEU A 1 93 ? -4.719 -3.771 3.002 1.00 91.25 93 LEU A O 1
ATOM 718 N N . SER A 1 94 ? -2.526 -3.935 3.419 1.00 91.62 94 SER A N 1
ATOM 719 C CA . SER A 1 94 ? -2.572 -5.311 3.932 1.00 91.62 94 SER A CA 1
ATOM 720 C C . SER A 1 94 ? -3.433 -5.429 5.192 1.00 91.62 94 SER A C 1
ATOM 722 O O . SER A 1 94 ? -4.132 -6.426 5.395 1.00 91.62 94 SER A O 1
ATOM 724 N N . PHE A 1 95 ? -3.397 -4.415 6.056 1.00 93.38 95 PHE A N 1
ATOM 725 C CA . PHE A 1 95 ? -4.254 -4.347 7.230 1.00 93.38 95 PHE A CA 1
ATOM 726 C C . PHE A 1 95 ? -5.724 -4.101 6.867 1.00 93.38 95 PHE A C 1
ATOM 728 O O . PHE A 1 95 ? -6.589 -4.789 7.411 1.00 93.38 95 PHE A O 1
ATOM 735 N N . GLU A 1 96 ? -6.015 -3.184 5.938 1.00 92.88 96 GLU A N 1
ATOM 736 C CA . GLU A 1 96 ? -7.387 -2.916 5.481 1.00 92.88 96 GLU A CA 1
ATOM 737 C C . GLU A 1 96 ? -8.052 -4.154 4.889 1.00 92.88 96 GLU A C 1
ATOM 739 O O . GLU A 1 96 ? -9.193 -4.463 5.235 1.00 92.88 96 GLU A O 1
ATOM 744 N N . ASP A 1 97 ? -7.337 -4.902 4.049 1.00 92.12 97 ASP A N 1
ATOM 745 C CA . ASP A 1 97 ? -7.855 -6.148 3.483 1.00 92.12 97 ASP A CA 1
ATOM 746 C C . ASP A 1 97 ? -8.080 -7.209 4.567 1.00 92.12 97 ASP A C 1
ATOM 748 O O . ASP A 1 97 ? -9.133 -7.847 4.614 1.00 92.12 97 ASP A O 1
ATOM 752 N N . ALA A 1 98 ? -7.145 -7.357 5.511 1.00 92.06 98 ALA A N 1
ATOM 753 C CA . ALA A 1 98 ? -7.311 -8.289 6.622 1.00 92.06 98 ALA A CA 1
ATOM 754 C C . ALA A 1 98 ? -8.531 -7.950 7.501 1.00 92.06 98 ALA A C 1
ATOM 756 O O . ALA A 1 98 ? -9.203 -8.866 7.991 1.00 92.06 98 ALA A O 1
ATOM 757 N N . ALA A 1 99 ? -8.813 -6.663 7.713 1.00 92.62 99 ALA A N 1
ATOM 758 C CA . ALA A 1 99 ? -9.981 -6.186 8.450 1.00 92.62 99 ALA A CA 1
ATOM 759 C C . ALA A 1 99 ? -11.278 -6.366 7.642 1.00 92.62 99 ALA A C 1
ATOM 761 O O . ALA A 1 99 ? -12.256 -6.905 8.163 1.00 92.62 99 ALA A O 1
ATOM 762 N N . SER A 1 100 ? -11.258 -6.026 6.354 1.00 91.44 100 SER A N 1
ATOM 763 C CA . SER A 1 100 ? -12.394 -6.190 5.439 1.00 91.44 100 SER A CA 1
ATOM 764 C C . SER A 1 100 ? -12.803 -7.657 5.286 1.00 91.44 100 SER A C 1
ATOM 766 O O . SER A 1 100 ? -13.986 -7.985 5.353 1.00 91.44 100 SER A O 1
ATOM 768 N N . ASN A 1 101 ? -11.834 -8.573 5.195 1.00 91.12 101 ASN A N 1
ATOM 769 C CA . ASN A 1 101 ? -12.072 -10.021 5.153 1.00 91.12 101 ASN A CA 1
ATOM 770 C C . ASN A 1 101 ? -12.708 -10.577 6.440 1.00 91.12 101 ASN A C 1
ATOM 772 O O . ASN A 1 101 ? -13.240 -11.688 6.437 1.00 91.12 101 ASN A O 1
ATOM 776 N N . ARG A 1 102 ? -12.680 -9.812 7.538 1.00 90.25 102 ARG A N 1
ATOM 777 C CA . ARG A 1 102 ? -13.378 -10.119 8.798 1.00 90.25 102 ARG A CA 1
ATOM 778 C C . ARG A 1 102 ? -14.737 -9.420 8.915 1.00 90.25 102 ARG A C 1
ATOM 780 O O . ARG A 1 102 ? -15.390 -9.549 9.944 1.00 90.25 102 ARG A O 1
ATOM 787 N N . GLY A 1 103 ? -15.179 -8.707 7.879 1.00 89.75 103 GLY A N 1
ATOM 788 C CA . GLY A 1 103 ? -16.451 -7.982 7.870 1.00 89.75 103 GLY A CA 1
ATOM 789 C C . GLY A 1 103 ? -16.416 -6.647 8.615 1.00 89.75 103 GLY A C 1
ATOM 790 O O . GLY A 1 103 ? -17.475 -6.104 8.924 1.00 89.75 103 GLY A O 1
ATOM 791 N N . LEU A 1 104 ? -15.227 -6.117 8.915 1.00 90.75 104 LEU A N 1
ATOM 792 C CA . LEU A 1 104 ? -15.087 -4.770 9.463 1.00 90.75 104 LEU A CA 1
ATOM 793 C C . LEU A 1 104 ? -15.130 -3.741 8.335 1.00 90.75 104 LEU A C 1
ATOM 795 O O . LEU A 1 104 ? -14.603 -3.972 7.247 1.00 90.75 104 LEU A O 1
ATOM 799 N N . SER A 1 105 ? -15.730 -2.587 8.606 1.00 89.94 105 SER A N 1
ATOM 800 C CA . SER A 1 105 ? -15.655 -1.436 7.714 1.00 89.94 105 SER A CA 1
ATOM 801 C C . SER A 1 105 ? -14.341 -0.695 7.942 1.00 89.94 105 SER A C 1
ATOM 803 O O . SER A 1 105 ? -13.966 -0.433 9.084 1.00 89.94 105 SER A O 1
ATOM 805 N N . THR A 1 106 ? -13.642 -0.356 6.859 1.00 91.88 106 THR A N 1
ATOM 806 C CA . THR A 1 106 ? -12.355 0.344 6.910 1.00 91.88 106 THR A CA 1
ATOM 807 C C . THR A 1 106 ? -12.430 1.674 6.169 1.00 91.88 106 THR A C 1
ATOM 809 O O . THR A 1 106 ? -13.119 1.795 5.155 1.00 91.88 106 THR A O 1
ATOM 812 N N . SER A 1 107 ? -11.727 2.685 6.671 1.00 90.12 107 SER A N 1
ATOM 813 C CA . SER A 1 107 ? -11.503 3.941 5.956 1.00 90.12 107 SER A CA 1
ATOM 814 C C . SER A 1 107 ? -10.096 4.449 6.226 1.00 90.12 107 SER A C 1
ATOM 816 O O . SER A 1 107 ? -9.732 4.689 7.379 1.00 90.12 107 SER A O 1
ATOM 818 N N . GLN A 1 108 ? -9.327 4.664 5.165 1.00 90.62 108 GLN A N 1
ATOM 819 C CA . GLN A 1 108 ? -7.987 5.223 5.263 1.00 90.62 108 GLN A CA 1
ATOM 820 C C . GLN A 1 108 ? -8.027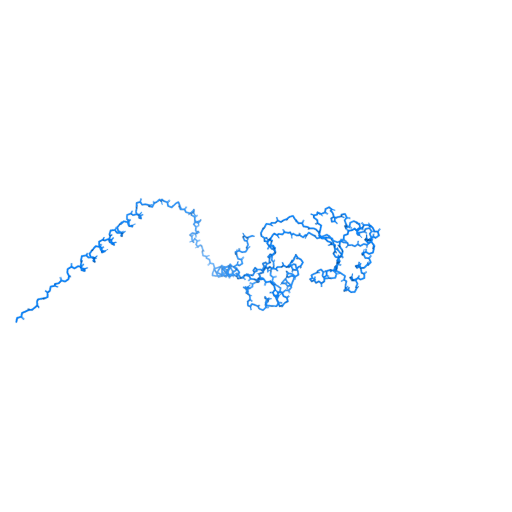 6.746 5.427 1.00 90.62 108 GLN A C 1
ATOM 822 O O . GLN A 1 108 ? -8.794 7.437 4.757 1.00 90.62 108 GLN A O 1
ATOM 827 N N . GLN A 1 109 ? -7.141 7.278 6.264 1.00 90.81 109 GLN A N 1
ATOM 828 C CA . GLN A 1 109 ? -6.889 8.708 6.409 1.00 90.81 109 GLN A CA 1
ATOM 829 C C . GLN A 1 109 ? -5.379 8.963 6.457 1.00 90.81 109 GLN A C 1
ATOM 831 O O . GLN A 1 109 ? -4.636 8.269 7.150 1.00 90.81 109 GLN A O 1
ATOM 836 N N . LEU A 1 110 ? -4.905 9.964 5.720 1.00 91.19 110 LEU A N 1
ATOM 837 C CA . LEU A 1 110 ? -3.522 10.433 5.821 1.00 91.19 110 LEU A CA 1
ATOM 838 C C . LEU A 1 110 ? -3.420 11.433 6.972 1.00 91.19 110 LEU A C 1
ATOM 840 O O . LEU A 1 110 ? -4.269 12.312 7.107 1.00 91.19 110 LEU A O 1
ATOM 844 N N . LEU A 1 111 ? -2.402 11.279 7.816 1.00 90.44 111 LEU A N 1
ATOM 845 C CA . LEU A 1 111 ? -2.223 12.095 9.013 1.00 90.44 111 LEU A CA 1
ATOM 846 C C . LEU A 1 111 ? -1.239 13.233 8.766 1.00 90.44 111 LEU A C 1
ATOM 848 O O . LEU A 1 111 ? -0.156 13.007 8.225 1.00 90.44 111 LEU A O 1
ATOM 852 N N . GLY A 1 112 ? -1.562 14.426 9.257 1.00 90.06 112 GLY A N 1
ATOM 853 C CA . GLY A 1 112 ? -0.691 15.595 9.159 1.00 90.06 112 GLY A CA 1
ATOM 854 C C . GLY A 1 112 ? -0.808 16.307 7.811 1.00 90.06 112 GLY A C 1
ATOM 855 O O . GLY A 1 112 ? -1.905 16.458 7.275 1.00 90.06 112 GLY A O 1
ATOM 856 N N . ASN A 1 113 ? 0.313 16.799 7.287 1.00 91.38 113 ASN A N 1
ATOM 857 C CA . ASN A 1 113 ? 0.347 17.497 6.007 1.00 91.38 113 ASN A CA 1
ATOM 858 C C . ASN A 1 113 ? 0.560 16.514 4.861 1.00 91.38 113 ASN A C 1
ATOM 860 O O . ASN A 1 113 ? 1.551 15.777 4.832 1.00 91.38 113 ASN A O 1
ATOM 864 N N . LEU A 1 114 ? -0.325 16.599 3.870 1.00 91.38 114 LEU A N 1
ATOM 865 C CA . LEU A 1 114 ? -0.167 15.883 2.614 1.00 91.38 114 LEU A CA 1
ATOM 866 C C . LEU A 1 114 ? 1.095 16.356 1.895 1.00 91.38 114 LEU A C 1
ATOM 868 O O . LEU A 1 114 ? 1.333 17.557 1.732 1.00 91.38 114 LEU A O 1
ATOM 872 N N . GLN A 1 115 ? 1.886 15.394 1.445 1.00 91.19 115 GLN A N 1
ATOM 873 C CA . GLN A 1 115 ? 3.047 15.625 0.599 1.00 91.19 115 GLN A CA 1
ATOM 874 C C . GLN A 1 115 ? 2.721 15.235 -0.844 1.00 91.19 115 GLN A C 1
ATOM 876 O O . GLN A 1 115 ? 1.673 14.656 -1.132 1.00 91.19 115 GLN A O 1
ATOM 881 N N . ALA A 1 116 ? 3.621 15.570 -1.769 1.00 91.94 116 ALA A N 1
ATOM 882 C CA . ALA A 1 116 ? 3.486 15.113 -3.143 1.00 91.94 116 ALA A CA 1
ATOM 883 C C . ALA A 1 116 ? 3.494 13.578 -3.176 1.00 91.94 116 ALA A C 1
ATOM 885 O O . ALA A 1 116 ? 4.422 12.954 -2.655 1.00 91.94 116 ALA A O 1
ATOM 886 N N . SER A 1 117 ? 2.458 12.988 -3.776 1.00 93.88 117 SER A N 1
ATOM 887 C CA . SER A 1 117 ? 2.396 11.548 -3.999 1.00 93.88 117 SER A CA 1
ATOM 888 C C . SER A 1 117 ? 3.614 11.076 -4.784 1.00 93.88 117 SER A C 1
ATOM 890 O O . SER A 1 117 ? 4.086 11.752 -5.701 1.00 93.88 117 SER A O 1
ATOM 892 N N . GLN A 1 118 ? 4.083 9.885 -4.441 1.00 95.88 118 GLN A N 1
ATOM 893 C CA . GLN A 1 118 ? 5.054 9.151 -5.239 1.00 95.88 118 GLN A CA 1
ATOM 894 C C . GLN A 1 118 ? 4.334 8.104 -6.085 1.00 95.88 118 GLN A C 1
ATOM 896 O O . GLN A 1 118 ? 3.150 7.835 -5.897 1.00 95.88 118 GLN A O 1
ATOM 901 N N . PHE A 1 119 ? 5.047 7.498 -7.021 1.00 97.38 119 PHE A N 1
ATOM 902 C CA . PHE A 1 119 ? 4.509 6.497 -7.927 1.00 97.38 119 PHE A CA 1
ATOM 903 C C . PHE A 1 119 ? 5.412 5.282 -7.926 1.00 97.38 119 PHE A C 1
ATOM 905 O O . PHE A 1 119 ? 6.628 5.397 -7.976 1.00 97.38 119 PHE A O 1
ATOM 912 N N . ARG A 1 120 ? 4.825 4.098 -7.899 1.00 96.06 120 ARG A N 1
ATOM 913 C CA . ARG A 1 120 ? 5.561 2.847 -8.015 1.00 96.06 120 ARG A CA 1
ATOM 914 C C . ARG A 1 120 ? 5.131 2.134 -9.277 1.00 96.06 120 ARG A C 1
ATOM 916 O O . ARG A 1 120 ? 3.937 1.963 -9.518 1.00 96.06 120 ARG A O 1
ATOM 923 N N . VAL A 1 121 ? 6.110 1.658 -10.036 1.00 98.12 121 VAL A N 1
ATOM 924 C CA . VAL A 1 121 ? 5.893 0.685 -11.107 1.00 98.12 121 VAL A CA 1
ATOM 925 C C . VAL A 1 121 ? 6.177 -0.702 -10.544 1.00 98.12 121 VAL A C 1
ATOM 927 O O . VAL A 1 121 ? 7.216 -0.912 -9.921 1.00 98.12 121 VAL A O 1
ATOM 930 N N . TYR A 1 122 ? 5.271 -1.654 -10.742 1.00 97.75 122 TYR A N 1
ATOM 931 C CA . TYR A 1 122 ? 5.473 -3.025 -10.278 1.00 97.75 122 TYR A CA 1
ATOM 932 C C . TYR A 1 122 ? 4.879 -4.053 -11.241 1.00 97.75 122 TYR A C 1
ATOM 934 O O . TYR A 1 122 ? 3.941 -3.774 -11.988 1.00 97.75 122 TYR A O 1
ATOM 942 N N . LEU A 1 123 ? 5.431 -5.263 -11.221 1.00 98.38 123 LEU A N 1
ATOM 943 C CA . LEU A 1 123 ? 4.827 -6.443 -11.819 1.00 98.38 123 LEU A CA 1
ATOM 944 C C . LEU A 1 123 ? 3.875 -7.085 -10.803 1.00 98.38 123 LEU A C 1
ATOM 946 O O . LEU A 1 123 ? 4.301 -7.289 -9.661 1.00 98.38 123 LEU A O 1
ATOM 950 N N . PRO A 1 124 ? 2.633 -7.431 -11.195 1.00 97.31 124 PRO A N 1
ATOM 951 C CA . PRO A 1 124 ? 1.670 -8.078 -10.308 1.00 97.31 124 PRO A CA 1
ATOM 952 C C . PRO A 1 124 ? 2.207 -9.353 -9.631 1.00 97.31 124 PRO A C 1
ATOM 954 O O . PRO A 1 124 ? 3.134 -9.975 -10.162 1.00 97.31 124 PRO A O 1
ATOM 957 N N . PRO A 1 125 ? 1.594 -9.787 -8.510 1.00 97.00 125 PRO A N 1
ATOM 958 C CA . PRO A 1 125 ? 2.005 -10.982 -7.783 1.00 97.00 125 PRO A CA 1
ATOM 959 C C . PRO A 1 125 ? 2.173 -12.210 -8.679 1.00 97.00 125 PRO A C 1
ATOM 961 O O . PRO A 1 125 ? 1.246 -12.636 -9.374 1.00 97.00 125 PRO A O 1
ATOM 964 N N . ALA A 1 126 ? 3.354 -12.823 -8.627 1.00 97.44 126 ALA A N 1
ATOM 965 C CA . ALA A 1 126 ? 3.575 -14.119 -9.247 1.00 97.44 126 ALA A CA 1
ATOM 966 C C . ALA A 1 126 ? 2.831 -15.228 -8.473 1.00 97.44 126 ALA A C 1
ATOM 968 O O . ALA A 1 126 ? 2.668 -15.138 -7.254 1.00 97.44 126 ALA A O 1
ATOM 969 N N . PRO A 1 127 ? 2.454 -16.342 -9.130 1.00 96.44 127 PRO A N 1
ATOM 970 C CA . PRO A 1 127 ? 1.713 -17.431 -8.485 1.00 96.44 127 PRO A CA 1
ATOM 971 C C . PRO A 1 127 ? 2.519 -18.191 -7.418 1.00 96.44 127 PRO A C 1
ATOM 973 O O . PRO A 1 127 ? 1.957 -19.000 -6.684 1.00 96.44 127 PRO A O 1
ATOM 976 N N . SER A 1 128 ? 3.837 -17.983 -7.335 1.00 96.62 128 SER A N 1
ATOM 977 C CA . SER A 1 128 ? 4.657 -18.492 -6.235 1.00 96.62 128 SER A CA 1
ATOM 978 C C . SER A 1 128 ? 5.931 -17.672 -6.045 1.00 96.62 128 SER A C 1
ATOM 980 O O . SER A 1 128 ? 6.432 -17.050 -6.986 1.00 96.62 128 SER A O 1
ATOM 982 N N . ARG A 1 129 ? 6.517 -17.765 -4.845 1.00 97.25 129 ARG A N 1
ATOM 983 C CA . ARG A 1 129 ? 7.813 -17.156 -4.507 1.00 97.25 129 ARG A CA 1
ATOM 984 C C . ARG A 1 129 ? 8.929 -17.565 -5.467 1.00 97.25 129 ARG A C 1
ATOM 986 O O . ARG A 1 129 ? 9.725 -16.726 -5.870 1.00 97.25 129 ARG A O 1
ATOM 993 N N . ALA A 1 130 ? 8.983 -18.841 -5.847 1.00 97.94 130 ALA A N 1
ATOM 994 C CA . ALA A 1 130 ? 10.008 -19.344 -6.757 1.00 97.94 130 ALA A CA 1
ATOM 995 C C . ALA A 1 130 ? 9.906 -18.687 -8.143 1.00 97.94 130 ALA A C 1
ATOM 997 O O . ALA A 1 130 ? 10.918 -18.281 -8.707 1.00 97.94 130 ALA A O 1
ATOM 998 N N . ILE A 1 131 ? 8.684 -18.525 -8.663 1.00 98.06 131 ILE A N 1
ATOM 999 C CA . ILE A 1 131 ? 8.448 -17.854 -9.950 1.00 98.06 131 ILE A CA 1
ATOM 1000 C C . ILE A 1 131 ? 8.781 -16.365 -9.847 1.00 98.06 131 ILE A C 1
ATOM 1002 O O . ILE A 1 131 ? 9.385 -15.825 -10.771 1.00 98.06 131 ILE A O 1
ATOM 1006 N N . ALA A 1 132 ? 8.456 -15.720 -8.725 1.00 98.12 132 ALA A N 1
ATOM 1007 C CA . ALA A 1 132 ? 8.798 -14.320 -8.496 1.00 98.12 132 ALA A CA 1
ATOM 1008 C C . ALA A 1 132 ? 10.316 -14.088 -8.519 1.00 98.12 132 ALA A C 1
ATOM 1010 O O . ALA A 1 132 ? 10.776 -13.163 -9.172 1.00 98.12 132 ALA A O 1
ATOM 1011 N N . ILE A 1 133 ? 11.095 -14.961 -7.870 1.00 98.38 133 ILE A N 1
ATOM 1012 C CA . ILE A 1 133 ? 12.566 -14.877 -7.855 1.00 98.38 133 ILE A CA 1
ATOM 1013 C C . ILE A 1 133 ? 13.136 -15.052 -9.267 1.00 98.38 133 ILE A C 1
ATOM 1015 O O . ILE A 1 133 ? 13.892 -14.205 -9.723 1.00 98.38 133 ILE A O 1
ATOM 1019 N N . ILE A 1 134 ? 12.703 -16.087 -9.997 1.00 98.19 134 ILE A N 1
ATOM 1020 C CA . ILE A 1 134 ? 13.135 -16.309 -11.389 1.00 98.19 134 ILE A CA 1
ATOM 1021 C C . ILE A 1 134 ? 12.796 -15.095 -12.268 1.00 98.19 134 ILE A C 1
ATOM 1023 O O . ILE A 1 134 ? 13.5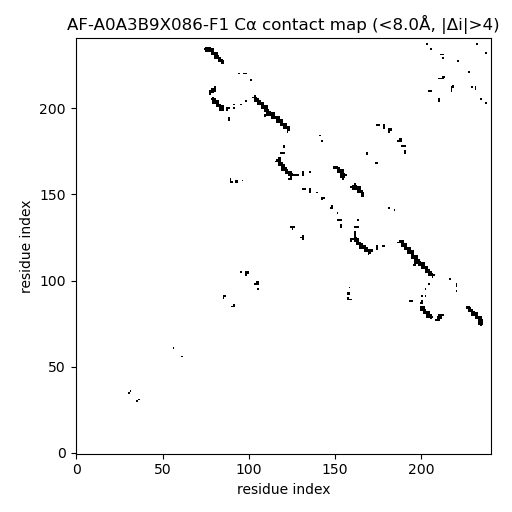91 -14.688 -13.113 1.00 98.19 134 ILE A O 1
ATOM 1027 N N . THR A 1 135 ? 11.611 -14.513 -12.072 1.00 98.06 135 THR A N 1
ATOM 1028 C CA . THR A 1 135 ? 11.167 -13.332 -12.823 1.00 98.06 135 THR A CA 1
ATOM 1029 C C . THR A 1 135 ? 11.978 -12.091 -12.447 1.00 98.06 135 THR A C 1
ATOM 1031 O O . THR A 1 135 ? 12.309 -11.315 -13.336 1.00 98.06 135 THR A O 1
ATOM 1034 N N . LEU A 1 136 ? 12.335 -11.910 -11.171 1.00 98.19 136 LEU A N 1
ATOM 1035 C CA . LEU A 1 136 ? 13.182 -10.808 -10.706 1.00 98.19 136 LEU A CA 1
ATOM 1036 C C . LEU A 1 136 ? 14.574 -10.891 -11.332 1.00 98.19 136 LEU A C 1
ATOM 1038 O O . LEU A 1 136 ? 15.058 -9.885 -11.844 1.00 98.19 136 LEU A O 1
ATOM 1042 N N . ASP A 1 137 ? 15.189 -12.074 -11.324 1.00 98.06 137 ASP A N 1
ATOM 1043 C CA . ASP A 1 137 ? 16.517 -12.289 -11.903 1.00 98.06 137 ASP A CA 1
ATOM 1044 C C . ASP A 1 137 ? 16.508 -11.966 -13.407 1.00 98.06 137 ASP A C 1
ATOM 1046 O O . ASP A 1 137 ? 17.306 -11.158 -13.884 1.00 98.06 137 ASP A O 1
ATOM 1050 N N . ALA A 1 138 ? 15.535 -12.518 -14.144 1.00 97.44 138 ALA A N 1
ATOM 1051 C CA . ALA A 1 138 ? 15.383 -12.274 -15.579 1.00 97.44 138 ALA A CA 1
ATOM 1052 C C . ALA A 1 138 ? 15.039 -10.811 -15.910 1.00 97.44 138 ALA A C 1
ATOM 1054 O O . ALA A 1 138 ? 15.479 -10.280 -16.932 1.00 97.44 138 ALA A O 1
ATOM 1055 N N . LEU A 1 139 ? 14.230 -10.148 -15.079 1.00 97.50 139 LEU A N 1
ATOM 1056 C CA . LEU A 1 139 ? 13.918 -8.732 -15.245 1.00 97.50 139 LEU A CA 1
ATOM 1057 C C . LEU A 1 139 ? 15.154 -7.867 -15.000 1.00 97.50 139 LEU A C 1
ATOM 1059 O O . LEU A 1 139 ? 15.411 -6.968 -15.792 1.00 97.50 139 LEU A O 1
ATOM 1063 N N . SER A 1 140 ? 15.916 -8.150 -13.944 1.00 96.44 140 SER A N 1
ATOM 1064 C CA . SER A 1 140 ? 17.113 -7.385 -13.586 1.00 96.44 140 SER A CA 1
ATOM 1065 C C . SER A 1 140 ? 18.170 -7.451 -14.690 1.00 96.44 140 SER A C 1
ATOM 1067 O O . SER A 1 140 ? 18.749 -6.428 -15.047 1.00 96.44 140 SER A O 1
ATOM 1069 N N . GLU A 1 141 ? 18.370 -8.630 -15.290 1.00 96.38 141 GLU A N 1
ATOM 1070 C CA . GLU A 1 141 ? 19.268 -8.812 -16.436 1.00 96.38 141 GLU A CA 1
ATOM 1071 C C . GLU A 1 141 ? 18.816 -7.982 -17.650 1.00 96.38 141 GLU A C 1
ATOM 1073 O O . GLU A 1 141 ? 19.583 -7.175 -18.172 1.00 96.38 141 GLU A O 1
ATOM 1078 N N . ARG A 1 142 ? 17.542 -8.092 -18.050 1.00 96.50 142 ARG A N 1
ATOM 1079 C CA . ARG A 1 142 ? 16.999 -7.328 -19.190 1.00 96.50 142 ARG A CA 1
ATOM 1080 C C . ARG A 1 142 ? 16.965 -5.820 -18.951 1.00 96.50 142 ARG A C 1
ATOM 1082 O O . ARG A 1 142 ? 17.135 -5.051 -19.891 1.00 96.50 142 ARG A O 1
ATOM 1089 N N . ALA A 1 143 ? 16.716 -5.392 -17.716 1.00 94.62 143 ALA A N 1
ATOM 1090 C CA . ALA A 1 143 ? 16.745 -3.984 -17.340 1.00 94.62 143 ALA A CA 1
ATOM 1091 C C . ALA A 1 143 ? 18.162 -3.414 -17.490 1.00 94.62 143 ALA A C 1
ATOM 1093 O O . ALA A 1 143 ? 18.323 -2.343 -18.070 1.00 94.62 143 ALA A O 1
ATOM 1094 N N . ALA A 1 144 ? 19.185 -4.161 -17.062 1.00 94.12 144 ALA A N 1
ATOM 1095 C CA . ALA A 1 144 ? 20.580 -3.772 -17.246 1.00 94.12 144 ALA A CA 1
ATOM 1096 C C . ALA A 1 144 ? 20.971 -3.686 -18.733 1.00 94.12 144 ALA A C 1
ATOM 1098 O O . ALA A 1 144 ? 21.645 -2.741 -19.136 1.00 94.12 144 ALA A O 1
ATOM 1099 N N . GLU A 1 145 ? 20.511 -4.622 -19.570 1.00 95.38 145 GLU A N 1
ATOM 1100 C CA . GLU A 1 145 ? 20.716 -4.567 -21.029 1.00 95.38 145 GLU A CA 1
ATOM 1101 C C . GLU A 1 145 ? 20.034 -3.356 -21.687 1.00 95.38 145 GLU A C 1
ATOM 1103 O O . GLU A 1 145 ? 20.516 -2.847 -22.700 1.00 95.38 145 GLU A O 1
ATOM 1108 N N . ALA A 1 146 ? 18.928 -2.887 -21.107 1.00 93.56 146 ALA A N 1
ATOM 1109 C CA . ALA A 1 146 ? 18.188 -1.707 -21.544 1.00 93.56 146 ALA A CA 1
ATOM 1110 C C . ALA A 1 146 ? 18.701 -0.388 -20.929 1.00 93.56 146 ALA A C 1
ATOM 1112 O O . ALA A 1 146 ? 18.047 0.640 -21.100 1.00 93.56 146 ALA A O 1
ATOM 1113 N N . ASP A 1 147 ? 19.840 -0.410 -20.223 1.00 93.88 147 ASP A N 1
ATOM 1114 C CA . ASP A 1 147 ? 20.430 0.737 -19.506 1.00 93.88 147 ASP A CA 1
ATOM 1115 C C . ASP A 1 147 ? 19.484 1.364 -18.458 1.00 93.88 147 ASP A C 1
ATOM 1117 O O . ASP A 1 147 ? 19.575 2.541 -18.103 1.00 93.88 147 ASP A O 1
ATOM 1121 N N . LEU A 1 148 ? 18.545 0.566 -17.938 1.00 93.12 148 LEU A N 1
ATOM 1122 C CA . LEU A 1 148 ? 17.601 1.002 -16.920 1.00 93.12 148 LEU A CA 1
ATOM 1123 C C . LEU A 1 148 ? 18.261 0.922 -15.538 1.00 93.12 148 LEU A C 1
ATOM 1125 O O . LEU A 1 148 ? 18.331 -0.139 -14.918 1.00 93.12 148 LEU A O 1
ATOM 1129 N N . THR A 1 149 ? 18.735 2.066 -15.049 1.00 89.88 149 THR A N 1
ATOM 1130 C CA . THR A 1 149 ? 19.390 2.182 -13.739 1.00 89.88 149 THR A CA 1
ATOM 1131 C C . THR A 1 149 ? 18.362 2.542 -12.666 1.00 89.88 149 THR A C 1
ATOM 1133 O O . THR A 1 149 ? 18.187 3.713 -12.343 1.00 89.88 149 THR A O 1
ATOM 1136 N N . ILE A 1 150 ? 17.659 1.538 -12.142 1.00 93.19 150 ILE A N 1
ATOM 1137 C CA . ILE A 1 150 ? 16.651 1.685 -11.081 1.00 93.19 150 ILE A CA 1
ATOM 1138 C C . ILE A 1 150 ? 16.716 0.497 -10.124 1.00 93.19 150 ILE A C 1
ATOM 1140 O O . ILE A 1 150 ? 17.017 -0.621 -10.546 1.00 93.19 150 ILE A O 1
ATOM 1144 N N . GLU A 1 151 ? 16.433 0.714 -8.840 1.00 96.19 151 GLU A N 1
ATOM 1145 C CA . GLU A 1 151 ? 16.338 -0.395 -7.891 1.00 96.19 151 GLU A CA 1
ATOM 1146 C C . GLU A 1 151 ? 15.096 -1.246 -8.192 1.00 96.19 151 GLU A C 1
ATOM 1148 O O . GLU A 1 151 ? 13.981 -0.733 -8.306 1.00 96.19 151 GLU A O 1
ATOM 1153 N N . ILE A 1 152 ? 15.299 -2.559 -8.318 1.00 96.94 152 ILE A N 1
ATOM 1154 C CA . ILE A 1 152 ? 14.252 -3.556 -8.552 1.00 96.94 152 ILE A CA 1
ATOM 1155 C C . ILE A 1 152 ? 14.312 -4.570 -7.412 1.00 96.94 152 ILE A C 1
ATOM 1157 O O . ILE A 1 152 ? 15.372 -5.127 -7.125 1.00 96.94 152 ILE A O 1
ATOM 1161 N N . TYR A 1 153 ? 13.184 -4.829 -6.758 1.00 96.50 153 TYR A N 1
ATOM 1162 C CA . TYR A 1 153 ? 13.130 -5.697 -5.587 1.00 96.50 153 TYR A CA 1
ATOM 1163 C C . TYR A 1 153 ? 11.837 -6.509 -5.511 1.00 96.50 153 TYR A C 1
ATOM 1165 O O . TYR A 1 153 ? 10.807 -6.181 -6.097 1.00 96.50 153 TYR A O 1
ATOM 1173 N N . LEU A 1 154 ? 11.897 -7.605 -4.757 1.00 96.94 154 LEU A N 1
ATOM 1174 C CA . LEU A 1 154 ? 10.765 -8.489 -4.499 1.00 96.94 154 LEU A CA 1
ATOM 1175 C C . LEU A 1 154 ? 10.003 -8.033 -3.252 1.00 96.94 154 LEU A C 1
ATOM 1177 O O . LEU A 1 154 ? 10.582 -7.954 -2.169 1.00 96.94 154 LEU A O 1
ATOM 1181 N N . ILE A 1 155 ? 8.692 -7.831 -3.373 1.00 93.31 155 ILE A N 1
ATOM 1182 C CA . ILE A 1 155 ? 7.820 -7.603 -2.219 1.00 93.31 155 ILE A CA 1
ATOM 1183 C C . ILE A 1 155 ? 7.591 -8.939 -1.500 1.00 93.31 155 ILE A C 1
ATOM 1185 O O . ILE A 1 155 ? 7.210 -9.949 -2.099 1.00 93.31 155 ILE A O 1
ATOM 1189 N N . THR A 1 156 ? 7.865 -8.966 -0.195 1.00 90.31 156 THR A N 1
ATOM 1190 C CA . THR A 1 156 ? 7.944 -10.203 0.596 1.00 90.31 156 THR A CA 1
ATOM 1191 C C . THR A 1 156 ? 6.732 -10.490 1.471 1.00 90.31 156 THR A C 1
ATOM 1193 O O . THR A 1 156 ? 6.712 -11.568 2.060 1.00 90.31 156 THR A O 1
ATOM 1196 N N . GLY A 1 157 ? 5.744 -9.598 1.535 1.00 85.75 157 GLY A N 1
ATOM 1197 C CA . GLY A 1 157 ? 4.533 -9.788 2.328 1.00 85.75 157 GLY A CA 1
ATOM 1198 C C . GLY A 1 157 ? 3.410 -8.830 1.932 1.00 85.75 157 GLY A C 1
ATOM 1199 O O . GLY A 1 157 ? 3.598 -7.948 1.095 1.00 85.75 157 GLY A O 1
ATOM 1200 N N . GLY A 1 158 ? 2.243 -9.012 2.550 1.00 86.31 158 GLY A N 1
ATOM 1201 C CA . GLY A 1 158 ? 1.039 -8.232 2.259 1.00 86.31 158 GLY A CA 1
ATOM 1202 C C . GLY A 1 158 ? 0.370 -8.613 0.936 1.00 86.31 158 GLY A C 1
ATOM 1203 O O . GLY A 1 158 ? 0.670 -9.645 0.344 1.00 86.31 158 GLY A O 1
ATOM 1204 N N . LEU A 1 159 ? -0.547 -7.765 0.466 1.00 89.44 159 LEU A N 1
ATOM 1205 C CA . LEU A 1 159 ? -1.337 -8.008 -0.753 1.00 89.44 159 LEU A CA 1
ATOM 1206 C C . LEU A 1 159 ? -0.495 -8.120 -2.023 1.00 89.44 159 LEU A C 1
ATOM 1208 O O . LEU A 1 159 ? -0.882 -8.788 -2.979 1.00 89.44 159 LEU A O 1
ATOM 1212 N N . LEU A 1 160 ? 0.655 -7.454 -2.022 1.00 93.19 160 LEU A N 1
ATOM 1213 C CA . LEU A 1 160 ? 1.603 -7.470 -3.121 1.00 93.19 160 LEU A CA 1
ATOM 1214 C C . LEU A 1 160 ? 2.713 -8.507 -2.912 1.00 93.19 160 LEU A C 1
ATOM 1216 O O . LEU A 1 160 ? 3.716 -8.452 -3.619 1.00 93.19 160 LEU A O 1
ATOM 1220 N N . GLU A 1 161 ? 2.569 -9.465 -1.988 1.00 93.94 161 GLU A N 1
ATOM 1221 C CA . GLU A 1 161 ? 3.547 -10.546 -1.838 1.00 93.94 161 GLU A CA 1
ATOM 1222 C C . GLU A 1 161 ? 3.808 -11.233 -3.188 1.00 93.94 161 GLU A C 1
ATOM 1224 O O . GLU A 1 161 ? 2.886 -11.540 -3.939 1.00 93.94 161 GLU A O 1
ATOM 1229 N N . ASN A 1 162 ? 5.083 -11.490 -3.494 1.00 97.25 162 ASN A N 1
ATOM 1230 C CA . ASN A 1 162 ? 5.547 -12.056 -4.766 1.00 97.25 162 ASN A CA 1
ATOM 1231 C C . ASN A 1 162 ? 5.419 -11.118 -5.979 1.00 97.25 162 ASN A C 1
ATOM 1233 O O . ASN A 1 162 ? 5.646 -11.560 -7.107 1.00 97.25 162 ASN A O 1
ATOM 1237 N N . SER A 1 163 ? 5.095 -9.842 -5.769 1.00 97.31 163 SER A N 1
ATOM 1238 C CA . SER A 1 163 ? 5.228 -8.795 -6.788 1.00 97.31 163 SER A CA 1
ATOM 1239 C C . SER A 1 163 ? 6.673 -8.330 -6.895 1.00 97.31 163 SER A C 1
ATOM 1241 O O . SER A 1 163 ? 7.409 -8.328 -5.906 1.00 97.31 163 SER A O 1
ATOM 1243 N N . ILE A 1 164 ? 7.062 -7.865 -8.077 1.00 98.12 164 ILE A N 1
ATOM 1244 C CA . ILE A 1 164 ? 8.372 -7.245 -8.291 1.00 98.12 164 ILE A CA 1
ATOM 1245 C C . ILE A 1 164 ? 8.159 -5.752 -8.453 1.00 98.12 164 ILE A C 1
ATOM 1247 O O . ILE A 1 164 ? 7.507 -5.326 -9.401 1.00 98.12 164 ILE A O 1
ATOM 1251 N N . SER A 1 165 ? 8.684 -4.967 -7.525 1.00 96.38 165 SER A N 1
ATOM 1252 C CA . SER A 1 165 ? 8.554 -3.518 -7.525 1.00 96.38 165 SER A CA 1
ATOM 1253 C C . SER A 1 165 ? 9.837 -2.861 -7.985 1.00 96.38 165 SER A C 1
ATOM 1255 O O . SER A 1 165 ? 10.931 -3.363 -7.738 1.00 96.38 165 SER A O 1
ATOM 1257 N N . LEU A 1 166 ? 9.684 -1.702 -8.605 1.00 96.19 166 LEU A N 1
ATOM 1258 C CA . LEU A 1 166 ? 10.762 -0.754 -8.799 1.00 96.19 166 LEU A CA 1
ATOM 1259 C C . LEU A 1 166 ? 10.739 0.269 -7.650 1.00 96.19 166 LEU A C 1
ATOM 1261 O O . LEU A 1 166 ? 9.792 0.293 -6.849 1.00 96.19 166 LEU A O 1
ATOM 1265 N N . GLU A 1 167 ? 11.787 1.077 -7.523 1.00 94.25 167 GLU A N 1
ATOM 1266 C CA . GLU A 1 167 ? 11.828 2.158 -6.534 1.00 94.25 167 GLU A CA 1
ATOM 1267 C C . GLU A 1 167 ? 10.678 3.165 -6.715 1.00 94.25 167 GLU A C 1
ATOM 1269 O O . GLU A 1 167 ? 10.027 3.229 -7.762 1.00 94.25 167 GLU A O 1
ATOM 1274 N N . ALA A 1 168 ? 10.391 3.931 -5.661 1.00 94.88 168 ALA A N 1
ATOM 1275 C CA . ALA A 1 168 ? 9.359 4.957 -5.710 1.00 94.88 168 ALA A CA 1
ATOM 1276 C C . ALA A 1 168 ? 9.846 6.171 -6.516 1.00 94.88 168 ALA A C 1
ATOM 1278 O O . ALA A 1 168 ? 10.902 6.738 -6.248 1.00 94.88 168 ALA A O 1
ATOM 1279 N N . LEU A 1 169 ? 9.032 6.585 -7.477 1.00 96.81 169 LEU A N 1
ATOM 1280 C CA . LEU A 1 169 ? 9.298 7.657 -8.421 1.00 96.81 169 LEU A CA 1
ATOM 1281 C C . LEU A 1 169 ? 8.560 8.930 -7.997 1.00 96.81 169 LEU A C 1
ATOM 1283 O O . LEU A 1 169 ? 7.419 8.861 -7.533 1.00 96.81 169 LEU A O 1
ATOM 1287 N N . PRO A 1 170 ? 9.164 10.111 -8.172 1.00 95.62 170 PRO A N 1
ATOM 1288 C CA . PRO A 1 170 ? 8.568 11.371 -7.746 1.00 95.62 170 PRO A CA 1
ATOM 1289 C C . PRO A 1 170 ? 7.438 11.851 -8.665 1.00 95.62 170 PRO A C 1
ATOM 1291 O O . PRO A 1 170 ? 6.641 12.691 -8.252 1.00 95.62 170 PRO A O 1
ATOM 1294 N N . THR A 1 171 ? 7.364 11.369 -9.912 1.00 96.88 171 THR A N 1
ATOM 1295 C CA . THR A 1 171 ? 6.379 11.841 -10.893 1.00 96.88 171 THR A CA 1
ATOM 1296 C C . THR A 1 171 ? 5.719 10.700 -11.664 1.00 96.88 171 THR A C 1
ATOM 1298 O O . THR A 1 171 ? 6.320 9.661 -11.931 1.00 96.88 171 THR A O 1
ATOM 1301 N N . LEU A 1 172 ? 4.465 10.919 -12.075 1.00 97.81 172 LEU A N 1
ATOM 1302 C CA . LEU A 1 172 ? 3.733 9.979 -12.928 1.00 97.81 172 LEU A CA 1
ATOM 1303 C C . LEU A 1 172 ? 4.390 9.824 -14.309 1.00 97.81 172 LEU A C 1
ATOM 1305 O O . LEU A 1 172 ? 4.330 8.748 -14.893 1.00 97.81 172 LEU A O 1
ATOM 1309 N N . ALA A 1 173 ? 5.020 10.884 -14.826 1.00 98.00 173 ALA A N 1
ATOM 1310 C CA . ALA A 1 173 ? 5.697 10.850 -16.120 1.00 98.00 173 ALA A CA 1
ATOM 1311 C C . ALA A 1 173 ? 6.862 9.850 -16.115 1.00 98.00 173 ALA A C 1
ATOM 1313 O O . ALA A 1 173 ? 6.917 8.982 -16.979 1.00 98.00 173 ALA A O 1
ATOM 1314 N N . GLU A 1 174 ? 7.718 9.899 -15.089 1.00 97.25 174 GLU A N 1
ATOM 1315 C CA . GLU A 1 174 ? 8.811 8.932 -14.919 1.00 97.25 174 GLU A CA 1
ATOM 1316 C C . GLU A 1 174 ? 8.285 7.496 -14.773 1.00 97.25 174 GLU A C 1
ATOM 1318 O O . GLU A 1 174 ? 8.846 6.560 -15.345 1.00 97.25 174 GLU A O 1
ATOM 1323 N N . ALA A 1 175 ? 7.169 7.311 -14.058 1.00 98.12 175 ALA A N 1
ATOM 1324 C CA . ALA A 1 175 ? 6.535 6.002 -13.915 1.00 98.12 175 ALA A CA 1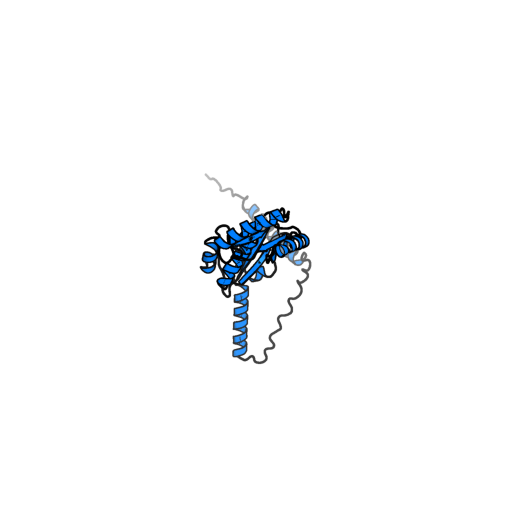
ATOM 1325 C C . ALA A 1 175 ? 5.998 5.452 -15.246 1.00 98.12 175 ALA A C 1
ATOM 1327 O O . ALA A 1 175 ? 6.156 4.262 -15.522 1.00 98.12 175 ALA A O 1
ATOM 1328 N N . GLU A 1 176 ? 5.391 6.292 -16.087 1.00 98.31 176 GLU A N 1
ATOM 1329 C CA . GLU A 1 176 ? 4.933 5.893 -17.424 1.00 98.31 176 GLU A CA 1
ATOM 1330 C C . GLU A 1 176 ? 6.105 5.593 -18.371 1.00 98.31 176 GLU A C 1
ATOM 1332 O O . GLU A 1 176 ? 6.036 4.612 -19.115 1.00 98.31 176 GLU A O 1
ATOM 1337 N N . ASP A 1 177 ? 7.204 6.351 -18.300 1.00 97.19 177 ASP A N 1
ATOM 1338 C CA . ASP A 1 177 ? 8.415 6.084 -19.088 1.00 97.19 177 ASP A CA 1
ATOM 1339 C C . ASP A 1 177 ? 9.014 4.713 -18.733 1.00 97.19 177 ASP A C 1
ATOM 1341 O O . ASP A 1 177 ? 9.263 3.877 -19.607 1.00 97.19 177 ASP A O 1
ATOM 1345 N N . ILE A 1 178 ? 9.162 4.427 -17.438 1.00 97.44 178 ILE A N 1
ATOM 1346 C CA . ILE A 1 178 ? 9.661 3.135 -16.948 1.00 97.44 178 ILE A CA 1
ATOM 1347 C C . ILE A 1 178 ? 8.717 1.995 -17.332 1.00 97.44 178 ILE A C 1
ATOM 1349 O O . ILE A 1 178 ? 9.151 0.948 -17.819 1.00 97.44 178 ILE A O 1
ATOM 1353 N N . LYS A 1 179 ? 7.409 2.188 -17.159 1.00 97.88 179 LYS A N 1
ATOM 1354 C CA . LYS A 1 179 ? 6.394 1.217 -17.574 1.00 97.88 179 LYS A CA 1
ATOM 1355 C C . LYS A 1 179 ? 6.492 0.924 -19.074 1.00 97.88 179 LYS A C 1
ATOM 1357 O O . LYS A 1 179 ? 6.410 -0.241 -19.455 1.00 97.88 179 LYS A O 1
ATOM 1362 N N . ALA A 1 180 ? 6.707 1.932 -19.922 1.00 97.69 180 ALA A N 1
ATOM 1363 C CA . ALA A 1 180 ? 6.879 1.743 -21.361 1.00 97.69 180 ALA A CA 1
ATOM 1364 C C . ALA A 1 180 ? 8.121 0.896 -21.691 1.00 97.69 180 ALA A C 1
ATOM 1366 O O . ALA A 1 180 ? 8.036 -0.014 -22.522 1.00 97.69 180 ALA A O 1
ATOM 1367 N N . VAL A 1 181 ? 9.241 1.125 -20.995 1.00 96.81 181 VAL A N 1
ATOM 1368 C CA . VAL A 1 181 ? 10.446 0.286 -21.115 1.00 96.81 181 VAL A CA 1
ATOM 1369 C C . VAL A 1 181 ? 10.127 -1.161 -20.734 1.00 96.81 181 VAL A C 1
ATOM 1371 O O . VAL A 1 181 ? 10.361 -2.068 -21.531 1.00 96.81 181 VAL A O 1
ATOM 1374 N N . LEU A 1 182 ? 9.508 -1.400 -19.578 1.00 97.31 182 LEU A N 1
ATOM 1375 C CA . LEU A 1 182 ? 9.144 -2.749 -19.127 1.00 97.31 182 LEU A CA 1
ATOM 1376 C C . LEU A 1 182 ? 8.173 -3.464 -20.082 1.00 97.31 182 LEU A C 1
ATOM 1378 O O . LEU A 1 182 ? 8.315 -4.665 -20.322 1.00 97.31 182 LEU A O 1
ATOM 1382 N N . VAL A 1 183 ? 7.221 -2.736 -20.671 1.00 98.12 183 VAL A N 1
ATOM 1383 C CA . VAL A 1 183 ? 6.328 -3.267 -21.714 1.00 98.12 183 VAL A CA 1
ATOM 1384 C C . VAL A 1 183 ? 7.122 -3.682 -22.954 1.00 98.12 183 VAL A C 1
ATOM 1386 O O . VAL A 1 183 ? 6.887 -4.764 -23.490 1.00 98.12 183 VAL A O 1
ATOM 1389 N N . SER A 1 184 ? 8.100 -2.879 -23.387 1.00 97.00 184 SER A N 1
ATOM 1390 C CA . SER A 1 184 ? 8.966 -3.225 -24.525 1.00 97.00 184 SER A CA 1
ATOM 1391 C C . SER A 1 184 ? 9.821 -4.477 -24.275 1.00 97.00 184 SER A C 1
ATOM 1393 O O . SER A 1 184 ? 10.127 -5.214 -25.210 1.00 97.00 184 SER A O 1
ATOM 1395 N N . LEU A 1 185 ? 10.123 -4.771 -23.004 1.00 96.00 185 LEU A N 1
ATOM 1396 C CA . LEU A 1 185 ? 10.821 -5.981 -22.557 1.00 96.00 185 LEU A CA 1
ATOM 1397 C C . LEU A 1 185 ? 9.899 -7.210 -22.413 1.00 96.00 185 LEU A C 1
ATOM 1399 O O . LEU A 1 185 ? 10.374 -8.302 -22.080 1.00 96.00 185 LEU A O 1
ATOM 1403 N N . GLY A 1 186 ? 8.598 -7.053 -22.684 1.00 97.06 186 GLY A N 1
ATOM 1404 C CA . GLY A 1 186 ? 7.601 -8.125 -22.687 1.00 97.06 186 GLY A CA 1
ATOM 1405 C C . GLY A 1 186 ? 6.871 -8.339 -21.359 1.00 97.06 186 GLY A C 1
ATOM 1406 O O . GLY A 1 186 ? 6.242 -9.382 -21.184 1.00 97.06 186 GLY A O 1
ATOM 1407 N N . TYR A 1 187 ? 6.946 -7.388 -20.426 1.00 97.50 187 TYR A N 1
ATOM 1408 C CA . TYR A 1 187 ? 6.247 -7.464 -19.143 1.00 97.50 187 TYR A CA 1
ATOM 1409 C C . TYR A 1 187 ? 4.910 -6.708 -19.159 1.00 97.50 187 TYR A C 1
ATOM 1411 O O . TYR A 1 187 ? 4.611 -5.932 -20.064 1.00 97.50 187 TYR A O 1
ATOM 1419 N N . SER A 1 188 ? 4.081 -6.938 -18.137 1.00 97.69 188 SER A N 1
ATOM 1420 C CA . SER A 1 188 ? 2.796 -6.247 -17.928 1.00 97.69 188 SER A CA 1
ATOM 1421 C C . SER A 1 188 ? 2.799 -5.479 -16.598 1.00 97.69 188 SER A C 1
ATOM 1423 O O . SER A 1 188 ? 2.163 -5.917 -15.640 1.00 97.69 188 SER A O 1
ATOM 1425 N N . PRO A 1 189 ? 3.567 -4.379 -16.506 1.00 97.81 189 PRO A N 1
ATOM 1426 C CA . PRO A 1 189 ? 3.657 -3.562 -15.300 1.00 97.81 189 PRO A CA 1
ATOM 1427 C C . PRO A 1 189 ? 2.382 -2.757 -15.021 1.00 97.81 189 PRO A C 1
ATOM 1429 O O . PRO A 1 189 ? 1.648 -2.364 -15.931 1.00 97.81 189 PRO A O 1
ATOM 1432 N N . VAL A 1 190 ? 2.180 -2.441 -13.746 1.00 98.12 190 VAL A N 1
ATOM 1433 C CA . VAL A 1 190 ? 1.114 -1.581 -13.229 1.00 98.12 190 VAL A CA 1
ATOM 1434 C C . VAL A 1 190 ? 1.746 -0.398 -12.497 1.00 98.12 190 VAL A C 1
ATOM 1436 O O . VAL A 1 190 ? 2.775 -0.551 -11.839 1.00 98.12 190 VAL A O 1
ATOM 1439 N N . ILE A 1 191 ? 1.135 0.782 -12.622 1.00 98.19 191 ILE A N 1
ATOM 1440 C CA . ILE A 1 191 ? 1.495 1.963 -11.831 1.00 98.19 191 ILE A CA 1
ATOM 1441 C C . ILE A 1 191 ? 0.536 2.063 -10.652 1.00 98.19 191 ILE A C 1
ATOM 1443 O O . ILE A 1 191 ? -0.679 1.967 -10.828 1.00 98.19 191 ILE A O 1
ATOM 1447 N N . GLN A 1 192 ? 1.088 2.290 -9.468 1.00 96.25 192 GLN A N 1
ATOM 1448 C CA . GLN A 1 192 ? 0.345 2.613 -8.259 1.00 96.25 192 GLN A CA 1
ATOM 1449 C C . GLN A 1 192 ? 0.798 3.973 -7.736 1.00 96.25 192 GLN A C 1
ATOM 1451 O O . GLN A 1 192 ? 1.994 4.228 -7.603 1.00 96.25 192 GLN A O 1
ATOM 1456 N N . GLU A 1 193 ? -0.164 4.838 -7.436 1.00 95.38 193 GLU A N 1
ATOM 1457 C CA . GLU A 1 193 ? 0.091 6.055 -6.675 1.00 95.38 193 GLU A CA 1
ATOM 1458 C C . GLU A 1 193 ? 0.288 5.699 -5.197 1.00 95.38 193 GLU A C 1
ATOM 1460 O O . GLU A 1 193 ? -0.456 4.895 -4.633 1.00 95.38 193 GLU A O 1
ATOM 1465 N N . LEU A 1 194 ? 1.306 6.294 -4.584 1.00 93.56 194 LEU A N 1
ATOM 1466 C CA . LEU A 1 194 ? 1.697 6.134 -3.191 1.00 93.56 194 LEU A CA 1
ATOM 1467 C C . LEU A 1 194 ? 1.544 7.487 -2.486 1.00 93.56 194 LEU A C 1
ATOM 1469 O O . LEU A 1 194 ? 2.488 8.291 -2.491 1.00 93.56 194 LEU A O 1
ATOM 1473 N N . PRO A 1 195 ? 0.376 7.758 -1.882 1.00 91.75 195 PRO A N 1
ATOM 1474 C CA . PRO A 1 195 ? 0.153 8.987 -1.139 1.00 91.75 195 PRO A CA 1
ATOM 1475 C C . PRO A 1 195 ? 1.166 9.139 -0.000 1.00 91.75 195 PRO A C 1
ATOM 1477 O O . PRO A 1 195 ? 1.498 8.168 0.681 1.00 91.75 195 PRO A O 1
ATOM 1480 N N . GLN A 1 196 ? 1.648 10.362 0.211 1.00 90.12 196 GLN A N 1
ATOM 1481 C CA . GLN A 1 196 ? 2.669 10.674 1.210 1.00 90.12 196 GLN A CA 1
ATOM 1482 C C . GLN A 1 196 ? 2.125 11.647 2.257 1.00 90.12 196 GLN A C 1
ATOM 1484 O O . GLN A 1 196 ? 1.365 12.562 1.936 1.00 90.12 196 GLN A O 1
ATOM 1489 N N . SER A 1 197 ? 2.540 11.462 3.510 1.00 92.25 197 SER A N 1
ATOM 1490 C CA . SER A 1 197 ? 2.160 12.331 4.624 1.00 92.25 197 SER A CA 1
ATOM 1491 C C . SER A 1 197 ? 3.250 12.377 5.689 1.00 92.25 197 SER A C 1
ATOM 1493 O O . SER A 1 197 ? 3.945 11.385 5.906 1.00 92.25 197 SER A O 1
ATOM 1495 N N . ASP A 1 198 ? 3.397 13.509 6.378 1.00 90.81 198 ASP A N 1
ATOM 1496 C CA . ASP A 1 198 ? 4.454 13.697 7.386 1.00 90.81 198 ASP A CA 1
ATOM 1497 C C . ASP A 1 198 ? 4.182 13.003 8.734 1.00 90.81 198 ASP A C 1
ATOM 1499 O O . ASP A 1 198 ? 5.125 12.748 9.484 1.00 90.81 198 ASP A O 1
ATOM 1503 N N . GLN A 1 199 ? 2.927 12.653 9.038 1.00 88.56 199 GLN A N 1
ATOM 1504 C CA . GLN A 1 199 ? 2.550 11.907 10.249 1.00 88.56 199 GLN A CA 1
ATOM 1505 C C . GLN A 1 199 ? 2.043 10.485 9.959 1.00 88.56 199 GLN A C 1
ATOM 1507 O O . GLN A 1 199 ? 1.566 9.800 10.863 1.00 88.56 199 GLN A O 1
ATOM 1512 N N . GLY A 1 200 ? 2.188 10.013 8.718 1.00 90.50 200 GLY A N 1
ATOM 1513 C CA . GLY A 1 200 ? 1.860 8.644 8.320 1.00 90.50 200 GLY A CA 1
ATOM 1514 C C . GLY A 1 200 ? 0.384 8.421 7.980 1.00 90.50 200 GLY A C 1
ATOM 1515 O O . GLY A 1 200 ? -0.303 9.314 7.484 1.00 90.50 200 GLY A O 1
ATOM 1516 N N . ILE A 1 201 ? -0.081 7.189 8.192 1.00 92.94 201 ILE A N 1
ATOM 1517 C CA . ILE A 1 201 ? -1.413 6.709 7.801 1.00 92.94 201 ILE A CA 1
ATOM 1518 C C . ILE A 1 201 ? -2.183 6.289 9.057 1.00 92.94 201 ILE A C 1
ATOM 1520 O O . ILE A 1 201 ? -1.627 5.642 9.949 1.00 92.94 201 ILE A O 1
ATOM 1524 N N . ALA A 1 202 ? -3.466 6.636 9.102 1.00 93.88 202 ALA A N 1
ATOM 1525 C CA . ALA A 1 202 ? -4.448 6.077 10.014 1.00 93.88 202 ALA A CA 1
ATOM 1526 C C . ALA A 1 202 ? -5.463 5.234 9.242 1.00 93.88 202 ALA A C 1
ATOM 1528 O O . ALA A 1 202 ? -5.851 5.577 8.126 1.00 93.88 202 ALA A O 1
ATOM 1529 N N . ILE A 1 203 ? -5.921 4.152 9.861 1.00 93.94 203 ILE A N 1
ATOM 1530 C CA . ILE A 1 203 ? -7.034 3.346 9.367 1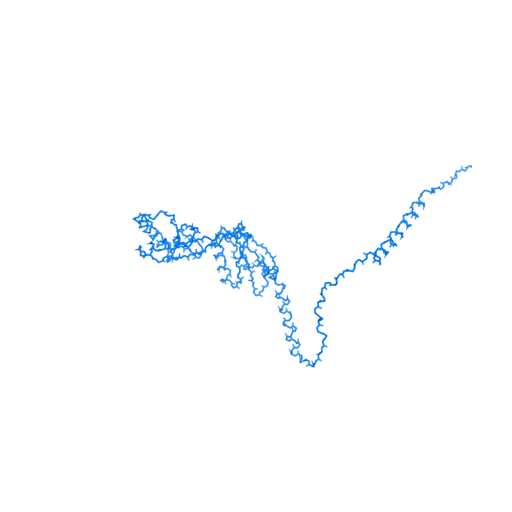.00 93.94 203 ILE A CA 1
ATOM 1531 C C . ILE A 1 203 ? -8.120 3.359 10.427 1.00 93.94 203 ILE A C 1
ATOM 1533 O O . ILE A 1 203 ? -7.905 2.947 11.566 1.00 93.94 203 ILE A O 1
ATOM 1537 N N . GLN A 1 204 ? -9.290 3.836 10.032 1.00 92.44 204 GLN A N 1
ATOM 1538 C CA . GLN A 1 204 ? -10.488 3.831 10.850 1.00 92.44 204 GLN A CA 1
ATOM 1539 C C . GLN A 1 204 ? -11.204 2.502 10.659 1.00 92.44 204 GLN A C 1
ATOM 1541 O O . GLN A 1 204 ? -11.508 2.121 9.531 1.00 92.44 204 GLN A O 1
ATOM 1546 N N . LEU A 1 205 ? -11.470 1.807 11.759 1.00 92.38 205 LEU A N 1
ATOM 1547 C CA . LEU A 1 205 ? -12.201 0.551 11.792 1.00 92.38 205 LEU A CA 1
ATOM 1548 C C . LEU A 1 205 ? -13.563 0.743 12.445 1.00 92.38 205 LEU A C 1
ATOM 1550 O O . LEU A 1 205 ? -13.665 1.236 13.572 1.00 92.38 205 LEU A O 1
ATOM 1554 N N . GLY A 1 206 ? -14.592 0.270 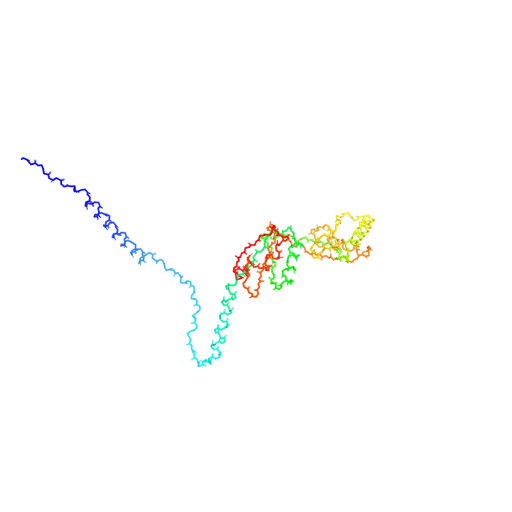11.757 1.00 89.06 206 GLY A N 1
ATOM 1555 C CA . GLY A 1 206 ? -15.946 0.144 12.264 1.00 89.06 206 GLY A CA 1
ATOM 1556 C C . GLY A 1 206 ? -16.455 -1.291 12.173 1.00 89.06 206 GLY A C 1
ATOM 1557 O O . GLY A 1 206 ? -15.888 -2.155 11.504 1.00 89.06 206 GLY A O 1
ATOM 1558 N N . SER A 1 207 ? -17.559 -1.541 12.863 1.00 85.31 207 SER A N 1
ATOM 1559 C CA . SER A 1 207 ? -18.350 -2.761 12.742 1.00 85.31 207 SER A CA 1
ATOM 1560 C C . SER A 1 207 ? -19.834 -2.388 12.776 1.00 85.31 207 SER A C 1
ATOM 1562 O O . SER A 1 207 ? -20.209 -1.276 13.162 1.00 85.31 207 SER A O 1
ATOM 1564 N N . GLU A 1 208 ? -20.704 -3.308 12.355 1.00 79.25 208 GLU A N 1
ATOM 1565 C CA . GLU A 1 208 ? -22.148 -3.157 12.568 1.00 79.25 208 GLU A CA 1
ATOM 1566 C C . GLU A 1 208 ? -22.475 -3.036 14.066 1.00 79.25 208 GLU A C 1
ATOM 1568 O O . GLU A 1 208 ? -23.393 -2.307 14.449 1.00 79.25 208 GLU A O 1
ATOM 1573 N N . ASN A 1 209 ? -21.667 -3.692 14.904 1.00 79.50 209 ASN A N 1
ATOM 1574 C CA . ASN A 1 209 ? -21.681 -3.573 16.358 1.00 79.50 209 ASN A CA 1
ATOM 1575 C C . ASN A 1 209 ? -20.588 -2.607 16.847 1.00 79.50 209 ASN A C 1
ATOM 1577 O O . ASN A 1 209 ? -19.725 -2.175 16.089 1.00 79.50 209 ASN A O 1
ATOM 1581 N N . SER A 1 210 ? -20.601 -2.275 18.138 1.00 80.75 210 SER A N 1
ATOM 1582 C CA . SER A 1 210 ? -19.511 -1.499 18.743 1.00 80.75 210 SER A CA 1
ATOM 1583 C C . SER A 1 210 ? -18.207 -2.304 18.718 1.00 80.75 210 SER A C 1
ATOM 1585 O O . SER A 1 210 ? -18.182 -3.436 19.203 1.00 80.75 210 SER A O 1
ATOM 1587 N N . LEU A 1 211 ? -17.131 -1.717 18.190 1.00 85.31 211 LEU A N 1
ATOM 1588 C CA . LEU A 1 211 ? -15.801 -2.325 18.150 1.00 85.31 211 LEU A CA 1
ATOM 1589 C C . LEU A 1 211 ? -14.952 -1.803 19.316 1.00 85.31 211 LEU A C 1
ATOM 1591 O O . LEU A 1 211 ? -14.978 -0.615 19.624 1.00 85.31 211 LEU A O 1
ATOM 1595 N N . SER A 1 212 ? -14.202 -2.693 19.964 1.00 86.88 212 SER A N 1
ATOM 1596 C CA . SER A 1 212 ? -13.323 -2.359 21.092 1.00 86.88 212 SER A CA 1
ATOM 1597 C C . SER A 1 212 ? -11.968 -3.049 20.954 1.00 86.88 212 SER A C 1
ATOM 1599 O O . SER A 1 212 ? -11.871 -4.108 20.327 1.00 86.88 212 SER A O 1
ATOM 1601 N N . ILE A 1 213 ? -10.928 -2.486 21.571 1.00 89.25 213 ILE A N 1
ATOM 1602 C CA . ILE A 1 213 ? -9.582 -3.077 21.647 1.00 89.25 213 ILE A CA 1
ATOM 1603 C C . ILE A 1 213 ? -9.542 -4.400 22.426 1.00 89.25 213 ILE A C 1
ATOM 1605 O O . ILE A 1 213 ? -8.558 -5.127 22.355 1.00 89.25 213 ILE A O 1
ATOM 1609 N N . GLU A 1 214 ? -10.592 -4.737 23.173 1.00 87.44 214 GLU A N 1
ATOM 1610 C CA . GLU A 1 214 ? -10.711 -6.040 23.841 1.00 87.44 214 GLU A CA 1
ATOM 1611 C C . GLU A 1 214 ? -11.445 -7.082 22.980 1.00 87.44 214 GLU A C 1
ATOM 1613 O O . GLU A 1 214 ? -11.543 -8.251 23.356 1.00 87.44 214 GLU A O 1
ATOM 1618 N N . SER A 1 215 ? -11.969 -6.682 21.815 1.00 86.00 215 SER A N 1
ATOM 1619 C CA . SER A 1 215 ? -12.712 -7.583 20.932 1.00 86.00 215 SER A CA 1
ATOM 1620 C C . SER A 1 215 ? -11.810 -8.650 20.307 1.00 86.00 215 SER A C 1
ATOM 1622 O O . SER A 1 215 ? -10.653 -8.402 19.959 1.00 86.00 215 SER A O 1
ATOM 1624 N N . SER A 1 216 ? -12.366 -9.848 20.104 1.00 87.19 216 SER A N 1
ATOM 1625 C CA . SER A 1 216 ? -11.675 -10.942 19.411 1.00 87.19 216 SER A CA 1
ATOM 1626 C C . SER A 1 216 ? -11.234 -10.554 18.001 1.00 87.19 216 SER A C 1
ATOM 1628 O O . SER A 1 216 ? -10.162 -10.970 17.565 1.00 87.19 216 SER A O 1
ATOM 1630 N N . ASP A 1 217 ? -12.036 -9.741 17.311 1.00 86.38 217 ASP A N 1
ATOM 1631 C CA . ASP A 1 217 ? -11.768 -9.305 15.939 1.00 86.38 217 ASP A CA 1
ATOM 1632 C C . ASP A 1 217 ? -10.521 -8.421 15.877 1.00 86.38 217 ASP A C 1
ATOM 1634 O O . ASP A 1 217 ? -9.644 -8.645 15.041 1.00 86.38 217 ASP A O 1
ATOM 1638 N N . TRP A 1 218 ? -10.397 -7.474 16.813 1.00 89.69 218 TRP A N 1
ATOM 1639 C CA . TRP A 1 218 ? -9.201 -6.650 16.959 1.00 89.69 218 TRP A CA 1
ATOM 1640 C C . TRP A 1 218 ? -7.972 -7.482 17.329 1.00 89.69 218 TRP A C 1
ATOM 1642 O O . TRP A 1 218 ? -6.944 -7.391 16.658 1.00 89.69 218 TRP A O 1
ATOM 1652 N N . LEU A 1 219 ? -8.069 -8.328 18.360 1.00 90.69 219 LEU A N 1
ATOM 1653 C CA . LEU A 1 219 ? -6.935 -9.132 18.830 1.00 90.69 219 LEU A CA 1
ATOM 1654 C C . LEU A 1 219 ? -6.382 -10.043 17.723 1.00 90.69 219 LEU A C 1
ATOM 1656 O O . LEU A 1 219 ? -5.167 -10.166 17.570 1.00 90.69 219 LEU A O 1
ATOM 1660 N N . ALA A 1 220 ? -7.262 -10.615 16.898 1.00 88.44 220 ALA A N 1
ATOM 1661 C CA . ALA A 1 220 ? -6.877 -11.425 15.746 1.00 88.44 220 ALA A CA 1
ATOM 1662 C C . ALA A 1 220 ? -6.230 -10.616 14.604 1.00 88.44 220 ALA A C 1
ATOM 1664 O O . ALA A 1 220 ? -5.534 -11.194 13.769 1.00 88.44 220 ALA A O 1
ATOM 1665 N N . LEU A 1 221 ? -6.471 -9.304 14.516 1.00 88.94 221 LEU A N 1
ATOM 1666 C CA . LEU A 1 221 ? -5.850 -8.428 13.514 1.00 88.94 221 LEU A CA 1
ATOM 1667 C C . LEU A 1 221 ? -4.431 -8.003 13.900 1.00 88.94 221 LEU A C 1
ATOM 1669 O O . LEU A 1 221 ? -3.577 -7.845 13.018 1.00 88.94 221 LEU A O 1
ATOM 1673 N N . VAL A 1 222 ? -4.178 -7.838 15.200 1.00 90.88 222 VAL A N 1
ATOM 1674 C CA . VAL A 1 222 ? -2.901 -7.322 15.716 1.00 90.88 222 VAL A CA 1
ATOM 1675 C C . VAL A 1 222 ? -1.924 -8.375 16.211 1.00 90.88 222 VAL A C 1
ATOM 1677 O O . VAL A 1 222 ? -0.795 -8.022 16.538 1.00 90.88 222 VAL A O 1
ATOM 1680 N N . GLU A 1 223 ? -2.296 -9.656 16.209 1.00 88.38 223 GLU A N 1
ATOM 1681 C CA . GLU A 1 223 ? -1.432 -10.758 16.660 1.00 88.38 223 GLU A CA 1
ATOM 1682 C C . GLU A 1 223 ? -0.017 -10.702 16.048 1.00 88.38 223 GLU A C 1
ATOM 1684 O O . GLU A 1 223 ? 0.977 -10.884 16.746 1.00 88.38 223 GLU A O 1
ATOM 1689 N N . GLN A 1 224 ? 0.083 -10.380 14.755 1.00 84.81 224 GLN A N 1
ATOM 1690 C CA . GLN A 1 224 ? 1.357 -10.250 14.031 1.00 84.81 224 GLN A CA 1
ATOM 1691 C C . GLN A 1 224 ? 1.803 -8.792 13.831 1.00 84.81 224 GLN A C 1
ATOM 1693 O O . GLN A 1 224 ? 2.803 -8.535 13.165 1.00 84.81 224 GLN A O 1
ATOM 1698 N N . ARG A 1 225 ? 1.063 -7.827 14.387 1.00 89.50 225 ARG A N 1
ATOM 1699 C CA . ARG A 1 225 ? 1.250 -6.385 14.174 1.00 89.50 225 ARG A CA 1
ATOM 1700 C C . ARG A 1 225 ? 1.295 -5.617 15.493 1.00 89.50 225 ARG A C 1
ATOM 1702 O O . ARG A 1 225 ? 0.643 -4.590 15.659 1.00 89.50 225 ARG A O 1
ATOM 1709 N N . SER A 1 226 ? 2.101 -6.100 16.436 1.00 87.56 226 SER A N 1
ATOM 1710 C CA . SER A 1 226 ? 2.232 -5.511 17.778 1.00 87.56 226 SER A CA 1
ATOM 1711 C C . SER A 1 226 ? 2.802 -4.084 17.802 1.00 87.56 226 SER A C 1
ATOM 1713 O O . SER A 1 226 ? 2.859 -3.472 18.863 1.00 87.56 226 SER A O 1
ATOM 1715 N N . TYR A 1 227 ? 3.280 -3.573 16.665 1.00 90.88 227 TYR A N 1
ATOM 1716 C CA . TYR A 1 227 ? 3.754 -2.196 16.501 1.00 90.88 227 TYR A CA 1
ATOM 1717 C C . TYR A 1 227 ? 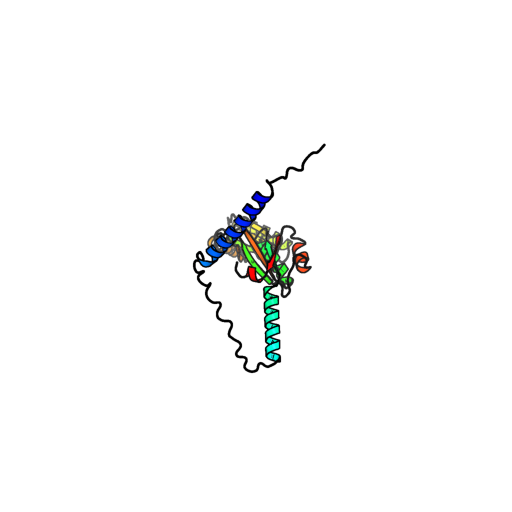2.617 -1.192 16.250 1.00 90.88 227 TYR A C 1
ATOM 1719 O O . TYR A 1 227 ? 2.849 0.014 16.340 1.00 90.88 227 TYR A O 1
ATOM 1727 N N . LEU A 1 228 ? 1.408 -1.667 15.928 1.00 93.75 228 LEU A N 1
ATOM 1728 C CA . LEU A 1 228 ? 0.251 -0.810 15.700 1.00 93.75 228 LEU A CA 1
ATOM 1729 C C . LEU A 1 228 ? -0.306 -0.271 17.016 1.00 93.75 228 LEU A C 1
ATOM 1731 O O . LEU A 1 228 ? -0.373 -0.972 18.025 1.00 93.75 228 LEU A O 1
ATOM 1735 N N . ASN A 1 229 ? -0.766 0.974 16.974 1.00 92.44 229 ASN A N 1
ATOM 1736 C CA . ASN A 1 229 ? -1.462 1.626 18.074 1.00 92.44 229 ASN A CA 1
ATOM 1737 C C . ASN A 1 229 ? -2.926 1.811 17.690 1.00 92.44 229 ASN A C 1
ATOM 1739 O O . ASN A 1 229 ? -3.207 2.262 16.581 1.00 92.44 229 ASN A O 1
ATOM 1743 N N . ALA A 1 230 ? -3.846 1.511 18.604 1.00 92.69 230 ALA A N 1
ATOM 1744 C CA . ALA A 1 230 ? -5.267 1.782 18.422 1.00 92.69 230 ALA A CA 1
ATOM 1745 C C . ALA A 1 230 ? -5.802 2.720 19.497 1.00 92.69 230 ALA A C 1
ATOM 1747 O O . ALA A 1 230 ? -5.443 2.615 20.670 1.00 92.69 230 ALA A O 1
ATOM 1748 N N . LEU A 1 231 ? -6.693 3.611 19.075 1.00 91.50 231 LEU A N 1
ATOM 1749 C CA . LEU A 1 231 ? -7.455 4.499 19.939 1.00 91.50 231 LEU A CA 1
ATOM 1750 C C . LEU A 1 231 ? -8.944 4.265 19.708 1.00 91.50 231 LEU A C 1
ATOM 1752 O O . LEU A 1 231 ? -9.418 4.347 18.575 1.00 91.50 231 LEU A O 1
ATOM 1756 N N . GLU A 1 232 ? -9.678 3.997 20.784 1.00 90.50 232 GLU A N 1
ATOM 1757 C CA . GLU A 1 232 ? -11.134 3.903 20.740 1.00 90.50 232 GLU A CA 1
ATOM 1758 C C . GLU A 1 232 ? -11.739 5.307 20.673 1.00 90.50 232 GLU A C 1
ATOM 1760 O O . GLU A 1 232 ? -11.443 6.158 21.512 1.00 90.50 232 GLU A O 1
ATOM 1765 N N . ASN A 1 233 ? -12.595 5.549 19.686 1.00 85.69 233 ASN A N 1
ATOM 1766 C CA . ASN A 1 233 ? -13.310 6.810 19.514 1.00 85.69 233 ASN A CA 1
ATOM 1767 C C . ASN A 1 233 ? -14.773 6.540 19.160 1.00 85.69 233 ASN A C 1
ATOM 1769 O O . ASN A 1 233 ? -15.121 5.459 18.688 1.00 85.69 233 ASN A O 1
ATOM 1773 N N . LEU A 1 234 ? -15.639 7.535 19.344 1.00 83.75 234 LEU A N 1
ATOM 1774 C CA . LEU A 1 234 ? -17.001 7.465 18.821 1.00 83.75 234 LEU A CA 1
ATOM 1775 C C . LEU A 1 234 ? -16.950 7.524 17.295 1.00 83.75 234 LEU A C 1
ATOM 1777 O O . LEU A 1 234 ? -16.319 8.424 16.736 1.00 83.75 234 LEU A O 1
ATOM 1781 N N . CYS A 1 235 ? -17.652 6.620 16.617 1.00 79.25 235 CYS A N 1
ATOM 1782 C CA . CYS A 1 235 ? -17.685 6.590 15.154 1.00 79.25 235 CYS A CA 1
ATOM 1783 C C . CYS A 1 235 ? -18.123 7.941 14.544 1.00 79.25 235 CYS A C 1
ATOM 1785 O O . CYS A 1 235 ? -17.644 8.330 13.483 1.00 79.25 235 CYS A O 1
ATOM 1787 N N . GLU A 1 236 ? -18.973 8.704 15.242 1.00 65.81 236 GLU A N 1
ATOM 1788 C CA . GLU A 1 236 ? -19.454 10.023 14.806 1.00 65.81 236 GLU A CA 1
ATOM 1789 C C . GLU A 1 236 ? -18.356 11.106 14.801 1.00 65.81 236 GLU A C 1
ATOM 1791 O O . GLU A 1 236 ? -18.364 11.997 13.952 1.00 65.81 236 GLU A O 1
ATOM 1796 N N . THR A 1 237 ? -17.363 11.000 15.693 1.00 58.03 237 THR A N 1
ATOM 1797 C CA . THR A 1 237 ? -16.222 11.940 15.747 1.00 58.03 237 THR A CA 1
ATOM 1798 C C . THR A 1 237 ? -15.218 11.747 14.611 1.00 58.03 237 THR A C 1
ATOM 1800 O O . THR A 1 237 ? -14.368 12.604 14.393 1.00 58.03 237 THR A O 1
ATOM 1803 N N . ILE A 1 238 ? -15.333 10.647 13.865 1.00 54.00 238 ILE A N 1
ATOM 1804 C CA . ILE A 1 238 ? -14.381 10.254 12.822 1.00 54.00 238 ILE A CA 1
ATOM 1805 C C . ILE A 1 238 ? -14.825 10.758 11.437 1.00 54.00 238 ILE A C 1
ATOM 1807 O O . ILE A 1 238 ? -13.987 11.051 10.595 1.00 54.00 238 ILE A O 1
ATOM 1811 N N . ALA A 1 239 ? -16.129 10.953 11.205 1.00 48.44 239 ALA A N 1
ATOM 1812 C CA . ALA A 1 239 ? -16.658 11.432 9.920 1.00 48.44 239 ALA A CA 1
ATOM 1813 C C . ALA A 1 239 ? -16.410 12.934 9.638 1.00 48.44 239 ALA A C 1
ATOM 1815 O O . ALA A 1 239 ? -16.793 13.425 8.578 1.00 48.44 239 ALA A O 1
ATOM 1816 N N . GLN A 1 240 ? -15.821 13.676 10.584 1.00 39.44 240 GLN A N 1
ATOM 1817 C CA . GLN A 1 240 ? -15.583 15.126 10.489 1.00 39.44 240 GLN A CA 1
ATOM 1818 C C . GLN A 1 240 ? -14.093 15.504 10.357 1.00 39.44 240 GLN A C 1
ATOM 1820 O O . GLN A 1 240 ? -13.773 16.693 10.417 1.00 39.44 240 GLN A O 1
ATOM 1825 N N . GLY A 1 241 ? -13.196 14.518 10.222 1.00 40.44 241 GLY A N 1
ATOM 1826 C CA . GLY A 1 241 ? -11.741 14.704 10.138 1.00 40.44 241 GLY A CA 1
ATOM 1827 C C . GLY A 1 241 ? -11.159 14.479 8.751 1.00 40.44 241 GLY A C 1
ATOM 1828 O O . GLY A 1 241 ? -11.773 13.734 7.960 1.00 40.44 241 GLY A O 1
#

Secondary structure (DSSP, 8-state):
---------SHHHHHHHHHHHHHHHHHHHHHHHHHS----------------------HHHHHHHHHHHHHHHHHHT-EEEEEE--SSHHHHHHHHHHHHTTT-EEEEEE-SSEEEEEEEEEEPPPSSHHHHHHHHHHHHHHHHHTT----EEE--SSTTTT-EEEEEES-HHHHHHHHHHHHHTT---EEEEEEEETT-EEEEEE-SSPP-TTSHHHHHHHTT-TT-EEEEEEHHHHTT-

Foldseek 3Di:
DDDDDDDDPPVVVVVVVVVVVVVVVVVVVVCCVVPVDDDPPPPPDPPPPPDDPDDDDDPVRVVVVVVVVVLVVQQQQFKKKKKDQQPFPLSVQLLCVLLVVVVKDKDKDADADWDQWWKKKKAAADPDLVVLVVVQVVLVVVCVVVVNPWDWDADCDGPRHSMIITDIHRDPVVNVVVCVSVVVVVGHIDMDIGIDHPRGMIMMIGHSHHDDCPDPSNCVSCVVPVSMDMDIDRPVVVVVD

Sequence (241 aa):
MPAAYAGSRVGLKKLKYIAVFLVLANFGYLAWLNFGATPVEPIGFSEPKPLFSDGMILLSEYQSRILAEDLMLAAQNRMCLSVTGFSNFDDALSFEDAASNRGLSTSQQLLGNLQASQFRVYLPPAPSRAIAIITLDALSERAAEADLTIEIYLITGGLLENSISLEALPTLAEAEDIKAVLVSLGYSPVIQELPQSDQGIAIQLGSENSLSIESSDWLALVEQRSYLNALENLCETIAQG

Solvent-accessible surface area (backbone atoms only — not comparable to full-atom values): 13982 Å² total; per-residue (Å²): 139,88,83,81,90,79,81,82,81,64,66,69,56,57,54,52,52,52,54,53,49,53,51,51,51,52,52,50,52,54,48,40,63,74,75,61,64,69,81,73,75,72,76,70,76,73,72,75,75,73,79,83,78,78,65,93,72,52,70,68,57,53,51,51,49,50,53,50,50,52,51,48,52,57,52,52,70,19,31,12,35,44,33,32,62,52,91,45,70,61,54,44,52,32,48,46,51,60,39,42,78,70,68,32,48,71,46,82,42,75,30,77,55,78,47,81,47,30,22,32,36,29,36,69,55,37,99,37,65,70,56,27,51,55,49,48,56,56,46,53,53,53,32,54,77,66,71,51,91,69,59,72,48,73,37,86,56,60,83,48,32,27,11,41,33,41,55,79,30,79,38,67,66,62,36,51,54,51,42,51,52,43,39,77,74,72,49,76,60,46,80,43,82,42,82,35,38,80,63,38,50,33,40,38,40,39,45,99,54,68,41,49,86,85,32,69,71,46,49,70,67,35,74,90,40,80,74,54,45,75,43,81,41,48,46,61,73,57,80,80,111

Radius of gyration: 34.55 Å; Cα contacts (8 Å, |Δi|>4): 312; chains: 1; bounding box: 74×65×123 Å

pLDDT: mean 83.54, std 16.18, range [32.47, 98.38]

Nearest PDB structures (foldseek):
  3ab2-assembly1_A  TM=3.222E-01  e=2.529E-02  Corynebacterium glutamicum
  2dt9-assembly1_B  TM=3.463E-01  e=1.380E-01  Thermus thermophilus
  4lub-assembly1_B  TM=3.513E-01  e=3.222E-01  Streptococcus mutans UA159
  3tvz-assembly1_A  TM=2.929E-01  e=1.655E-01  Bacillus spizizenii str. W23
  7nql-assembly1_BJ  TM=1.742E-01  e=6.667E-01  Sus scrofa